Protein AF-Q4KEB0-F1 (afdb_monomer)

Organism: Pseudomonas fluorescens (strain ATCC BAA-477 / NRRL B-23932 / Pf-5) (NCBI:txid220664)

Structure (mmCIF, N/CA/C/O backbone):
data_AF-Q4KEB0-F1
#
_entry.id   AF-Q4KEB0-F1
#
loop_
_atom_site.group_PDB
_atom_site.id
_atom_site.type_symbol
_atom_site.label_atom_id
_atom_site.label_alt_id
_atom_site.label_comp_id
_atom_site.label_asym_id
_atom_site.label_entity_id
_atom_site.label_seq_id
_atom_site.pdbx_PDB_ins_code
_atom_site.Cartn_x
_atom_site.Cartn_y
_atom_site.Cartn_z
_atom_site.occupancy
_atom_site.B_iso_or_equiv
_atom_site.auth_seq_id
_atom_site.auth_comp_id
_atom_site.auth_asym_id
_atom_site.auth_atom_id
_atom_site.pdbx_PDB_model_num
ATOM 1 N N . MET A 1 1 ? -8.686 -16.820 -7.805 1.00 57.38 1 MET A N 1
ATOM 2 C CA . MET A 1 1 ? -9.029 -15.767 -8.763 1.00 57.38 1 MET A CA 1
ATOM 3 C C . MET A 1 1 ? -10.436 -16.049 -9.224 1.00 57.38 1 MET A C 1
ATOM 5 O O . MET A 1 1 ? -10.681 -17.043 -9.891 1.00 57.38 1 MET A O 1
ATOM 9 N N . SER A 1 2 ? -11.400 -15.304 -8.687 1.00 47.09 2 SER A N 1
ATOM 10 C CA . SER A 1 2 ? -12.817 -15.478 -9.034 1.00 47.09 2 SER A CA 1
ATOM 11 C C . SER A 1 2 ? -13.301 -14.279 -9.842 1.00 47.09 2 SER A C 1
ATOM 13 O O . SER A 1 2 ? -13.150 -13.142 -9.406 1.00 47.09 2 SER A O 1
ATOM 15 N N . GLY A 1 3 ? -13.836 -14.548 -11.029 1.00 54.69 3 GLY A N 1
ATOM 16 C CA . GLY A 1 3 ? -14.340 -13.563 -11.982 1.00 54.69 3 GLY A CA 1
ATOM 17 C C . GLY A 1 3 ? -14.366 -14.151 -13.393 1.00 54.69 3 GLY A C 1
ATOM 18 O O . GLY A 1 3 ? -13.689 -15.139 -13.659 1.00 54.69 3 GLY A O 1
ATOM 19 N N . ASN A 1 4 ? -15.158 -13.555 -14.287 1.00 55.41 4 ASN A N 1
ATOM 20 C CA . ASN A 1 4 ? -15.232 -13.965 -15.699 1.00 55.41 4 ASN A CA 1
ATOM 21 C C . ASN A 1 4 ? -14.157 -13.294 -16.577 1.00 55.41 4 ASN A C 1
ATOM 23 O O . ASN A 1 4 ? -14.159 -13.465 -17.794 1.00 55.41 4 ASN A O 1
ATOM 27 N N . ASP A 1 5 ? -13.272 -12.491 -15.982 1.00 65.50 5 ASP A N 1
ATOM 28 C CA . ASP A 1 5 ? -12.126 -11.914 -16.677 1.00 65.50 5 ASP A CA 1
ATOM 29 C C . ASP A 1 5 ? -11.074 -13.012 -16.897 1.00 65.50 5 ASP A C 1
ATOM 31 O O . ASP A 1 5 ? -10.700 -13.710 -15.955 1.00 65.50 5 ASP A O 1
ATOM 35 N N . GLN A 1 6 ? -10.575 -13.150 -18.127 1.00 61.81 6 GLN A N 1
ATOM 36 C CA . GLN A 1 6 ? -9.532 -14.120 -18.485 1.00 61.81 6 GLN A CA 1
ATOM 37 C C . GLN A 1 6 ? -8.278 -13.994 -17.600 1.00 61.81 6 GLN A C 1
ATOM 39 O O . GLN A 1 6 ? -7.570 -14.969 -17.358 1.00 61.81 6 GLN A O 1
ATOM 44 N N . TYR A 1 7 ? -8.013 -12.793 -17.074 1.00 67.56 7 TYR A N 1
ATOM 45 C CA . TYR A 1 7 ? -6.895 -12.530 -16.170 1.00 67.56 7 TYR A CA 1
ATOM 46 C C . TYR A 1 7 ? -7.109 -13.064 -14.748 1.00 67.56 7 TYR A C 1
ATOM 48 O O . TYR A 1 7 ? -6.167 -13.090 -13.954 1.00 67.56 7 TYR A O 1
ATOM 56 N N . LEU A 1 8 ? -8.328 -13.504 -14.435 1.00 70.12 8 LEU A N 1
ATOM 57 C CA . LEU A 1 8 ? -8.732 -14.082 -13.160 1.00 70.12 8 LEU A CA 1
ATOM 58 C C . LEU A 1 8 ? -8.971 -15.596 -13.254 1.00 70.12 8 LEU A C 1
ATOM 60 O O . LEU A 1 8 ? -9.429 -16.200 -12.287 1.00 70.12 8 LEU A O 1
ATOM 64 N N . GLU A 1 9 ? -8.664 -16.245 -14.376 1.00 63.66 9 GLU A N 1
ATOM 65 C CA . GLU A 1 9 ? -8.794 -17.698 -14.460 1.00 63.66 9 GLU A CA 1
ATOM 66 C C . GLU A 1 9 ? -7.758 -18.407 -13.570 1.00 63.66 9 GLU A C 1
ATOM 68 O O . GLU A 1 9 ? -6.560 -18.102 -13.569 1.00 63.66 9 GLU A O 1
ATOM 73 N N . HIS A 1 10 ? -8.220 -19.392 -12.794 1.00 60.81 10 HIS A N 1
ATOM 74 C CA . HIS A 1 10 ? -7.347 -20.217 -11.963 1.00 60.81 10 HIS A CA 1
ATOM 75 C C . HIS A 1 10 ? -6.384 -21.031 -12.829 1.00 60.81 10 HIS A C 1
ATOM 77 O O . HIS A 1 10 ? -6.791 -21.919 -13.579 1.00 60.81 10 HIS A O 1
ATOM 83 N N . ARG A 1 11 ? -5.082 -20.796 -12.655 1.00 65.19 11 ARG A N 1
ATOM 84 C CA . ARG A 1 11 ? -4.058 -21.638 -13.275 1.00 65.19 11 ARG A CA 1
ATOM 85 C C . ARG A 1 11 ? -3.932 -22.978 -12.566 1.00 65.19 11 ARG A C 1
ATOM 87 O O . ARG A 1 11 ? -4.063 -23.077 -11.350 1.00 65.19 11 ARG A O 1
ATOM 94 N N . SER A 1 12 ? -3.580 -24.004 -13.336 1.00 60.59 12 SER A N 1
ATOM 95 C CA . SER A 1 12 ? -3.267 -25.350 -12.836 1.00 60.59 12 SER A CA 1
ATOM 96 C C . SER A 1 12 ? -1.961 -25.423 -12.028 1.00 60.59 12 SER A C 1
ATOM 98 O O . SER A 1 12 ? -1.704 -26.422 -11.356 1.00 60.59 12 SER A O 1
ATOM 100 N N . VAL A 1 13 ? -1.134 -24.374 -12.074 1.00 67.56 13 VAL A N 1
ATOM 101 C CA . VAL A 1 13 ? 0.145 -24.277 -11.359 1.00 67.56 13 VAL A CA 1
ATOM 102 C C . VAL A 1 13 ? -0.059 -23.571 -10.020 1.00 67.56 13 VAL A C 1
ATOM 104 O O . VAL A 1 13 ? -0.728 -22.543 -9.954 1.00 67.56 13 VAL A O 1
ATOM 107 N N . LYS A 1 14 ? 0.559 -24.090 -8.951 1.00 71.00 14 LYS A N 1
ATOM 108 C CA . LYS A 1 14 ? 0.568 -23.425 -7.640 1.00 71.00 14 LYS A CA 1
ATOM 109 C C . LYS A 1 14 ? 1.287 -22.077 -7.744 1.00 71.00 14 LYS A C 1
ATOM 111 O O . LYS A 1 14 ? 2.488 -22.042 -7.997 1.00 71.00 14 LYS A O 1
ATOM 116 N N . GLN A 1 15 ? 0.551 -20.993 -7.533 1.00 84.75 15 GLN A N 1
ATOM 117 C CA . GLN A 1 15 ? 1.081 -19.633 -7.444 1.00 84.75 15 GLN A CA 1
ATOM 118 C C . GLN A 1 15 ? 1.253 -19.237 -5.972 1.00 84.75 15 GLN A C 1
ATOM 120 O O . GLN A 1 15 ? 0.531 -19.729 -5.106 1.00 84.75 15 GLN A O 1
ATOM 125 N N . LEU A 1 16 ? 2.230 -18.371 -5.690 1.00 91.12 16 LEU A N 1
ATOM 126 C CA . LEU A 1 16 ? 2.452 -17.795 -4.355 1.00 91.12 16 LEU A CA 1
ATOM 127 C C . LEU A 1 16 ? 1.699 -16.472 -4.147 1.00 91.12 16 LEU A C 1
ATOM 129 O O . LEU A 1 16 ? 1.614 -15.994 -3.020 1.00 91.12 16 LEU A O 1
ATOM 133 N N . PHE A 1 17 ? 1.117 -15.926 -5.216 1.00 93.81 17 PHE A N 1
ATOM 134 C CA . PHE A 1 17 ? 0.121 -14.863 -5.163 1.00 93.81 17 PHE A CA 1
ATOM 135 C C . PHE A 1 17 ? -1.270 -15.459 -5.394 1.00 93.81 17 PHE A C 1
ATOM 137 O O . PHE A 1 17 ? -1.416 -16.433 -6.138 1.00 93.81 17 PHE A O 1
ATOM 144 N N . TYR A 1 18 ? -2.283 -14.910 -4.732 1.00 93.94 18 TYR A N 1
ATOM 145 C CA . TYR A 1 18 ? -3.654 -15.419 -4.780 1.00 93.94 18 TYR A CA 1
ATOM 146 C C . TYR A 1 18 ? -4.629 -14.400 -4.195 1.00 93.94 18 TYR A C 1
ATOM 148 O O . TYR A 1 18 ? -4.251 -13.538 -3.412 1.00 93.94 18 TYR A O 1
ATOM 156 N N . ASP A 1 19 ? -5.905 -14.535 -4.516 1.00 94.44 19 ASP A N 1
ATOM 157 C CA . ASP A 1 19 ? -7.006 -13.799 -3.905 1.00 94.44 19 ASP A CA 1
ATOM 158 C C . ASP A 1 19 ? -7.907 -14.722 -3.088 1.00 94.44 19 ASP A C 1
ATOM 160 O O . ASP A 1 19 ? -7.998 -15.931 -3.317 1.00 94.44 19 ASP A O 1
ATOM 164 N N . PHE A 1 20 ? -8.607 -14.124 -2.136 1.00 94.38 20 PHE A N 1
ATOM 165 C CA . PHE A 1 20 ? -9.676 -14.768 -1.388 1.00 94.38 20 PHE A CA 1
ATOM 166 C C . PHE A 1 20 ? -10.675 -13.715 -0.904 1.00 94.38 20 PHE A C 1
ATOM 168 O O . PHE A 1 20 ? -10.481 -12.512 -1.071 1.00 94.38 20 PHE A O 1
ATOM 175 N N . SER A 1 21 ? -11.781 -14.156 -0.311 1.00 94.81 21 SER A N 1
ATOM 176 C CA . SER A 1 21 ? -12.713 -13.273 0.392 1.00 94.81 21 SER A CA 1
ATOM 177 C C . SER A 1 21 ? -12.857 -13.726 1.836 1.00 94.81 21 SER A C 1
ATOM 179 O O . SER A 1 21 ? -12.985 -14.920 2.100 1.00 94.81 21 SER A O 1
ATOM 181 N N . CYS A 1 22 ? -12.866 -12.774 2.763 1.00 93.88 22 CYS A N 1
ATOM 182 C CA . CYS A 1 22 ? -13.133 -13.011 4.176 1.00 93.88 22 CYS A CA 1
ATOM 183 C C . CYS A 1 22 ? -14.228 -12.047 4.627 1.00 93.88 22 CYS A C 1
ATOM 185 O O . CYS A 1 22 ? -14.090 -10.838 4.452 1.00 93.88 22 CYS A O 1
ATOM 187 N N . SER A 1 23 ? -15.337 -12.576 5.152 1.00 91.50 23 SER A N 1
ATOM 188 C CA . SER A 1 23 ? -16.497 -11.775 5.578 1.00 91.50 23 SER A CA 1
ATOM 189 C C . SER A 1 23 ? -16.950 -10.750 4.523 1.00 91.50 23 SER A C 1
ATOM 191 O O . SER A 1 23 ? -17.206 -9.596 4.842 1.00 91.50 23 SER A O 1
ATOM 193 N N . ASN A 1 24 ? -17.019 -11.177 3.255 1.00 90.50 24 ASN A N 1
ATOM 194 C CA . ASN A 1 24 ? -17.339 -10.373 2.060 1.00 90.50 24 ASN A CA 1
ATOM 195 C C . ASN A 1 24 ? -16.303 -9.321 1.626 1.00 90.50 24 ASN A C 1
ATOM 197 O O . ASN A 1 24 ? -16.455 -8.744 0.547 1.00 90.50 24 ASN A O 1
ATOM 201 N N . TYR A 1 25 ? -15.209 -9.136 2.362 1.00 97.12 25 TYR A N 1
ATOM 202 C CA . TYR A 1 25 ? -14.113 -8.269 1.936 1.00 97.12 25 TYR A CA 1
ATOM 203 C C . TYR A 1 25 ? -13.123 -9.039 1.053 1.00 97.12 25 TYR A C 1
ATOM 205 O O . TYR A 1 25 ? -12.669 -10.119 1.450 1.00 97.12 25 TYR A O 1
ATOM 213 N N . PRO A 1 26 ? -12.812 -8.541 -0.155 1.00 97.94 26 PRO A N 1
ATOM 214 C CA . PRO A 1 26 ? -11.858 -9.176 -1.050 1.00 97.94 26 PRO A CA 1
ATOM 215 C C . PRO A 1 26 ? -10.406 -8.838 -0.674 1.00 97.94 26 PRO A C 1
ATOM 217 O O . PRO A 1 26 ? -10.069 -7.692 -0.366 1.00 97.94 26 PRO A O 1
ATOM 220 N N . PHE A 1 27 ? -9.541 -9.848 -0.756 1.00 98.50 27 PHE A N 1
ATOM 221 C CA . PHE A 1 27 ? -8.102 -9.764 -0.520 1.00 98.50 27 PHE A CA 1
ATOM 222 C C . PHE A 1 27 ? -7.343 -10.243 -1.753 1.00 98.50 27 PHE A C 1
ATOM 224 O O . PHE A 1 27 ? -7.726 -11.252 -2.340 1.00 98.50 27 PHE A O 1
ATOM 231 N N . PHE A 1 28 ? -6.244 -9.572 -2.089 1.00 98.19 28 PHE A N 1
ATOM 232 C CA . PHE A 1 28 ? -5.248 -10.036 -3.050 1.00 98.19 28 PHE A CA 1
ATOM 233 C C . PHE A 1 28 ? -3.876 -10.061 -2.378 1.00 98.19 28 PHE A C 1
ATOM 235 O O . PHE A 1 28 ? -3.368 -9.031 -1.938 1.00 98.19 28 PHE A O 1
ATOM 242 N N . VAL A 1 29 ? -3.280 -11.241 -2.278 1.00 98.06 29 VAL A N 1
ATOM 243 C CA . VAL A 1 29 ? -1.972 -11.477 -1.670 1.00 98.06 29 VAL A CA 1
ATOM 244 C C . VAL A 1 29 ? -0.914 -11.506 -2.756 1.00 98.06 29 VAL A C 1
ATOM 246 O O . VAL A 1 29 ? -1.003 -12.306 -3.686 1.00 98.06 29 VAL A O 1
ATOM 249 N N . LEU A 1 30 ? 0.081 -10.633 -2.625 1.00 97.94 30 LEU A N 1
ATOM 250 C CA . LEU A 1 30 ? 1.196 -10.502 -3.551 1.00 97.94 30 LEU A CA 1
ATOM 251 C C . LEU A 1 30 ? 2.388 -11.359 -3.128 1.00 97.94 30 LEU A C 1
ATOM 253 O O . LEU A 1 30 ? 2.748 -11.433 -1.954 1.00 97.94 30 LEU A O 1
ATOM 257 N N . ASP A 1 31 ? 3.064 -11.911 -4.127 1.00 95.75 31 ASP A N 1
ATOM 258 C CA . ASP A 1 31 ? 4.422 -12.419 -4.020 1.00 95.75 31 ASP A CA 1
ATOM 259 C C . ASP A 1 31 ? 5.394 -11.377 -4.583 1.00 95.75 31 ASP A C 1
ATOM 261 O O . ASP A 1 31 ? 5.628 -11.295 -5.791 1.00 95.75 31 ASP A O 1
ATOM 265 N N . THR A 1 32 ? 5.965 -10.579 -3.680 1.00 95.31 32 THR A N 1
ATOM 266 C CA . THR A 1 32 ? 6.947 -9.527 -3.989 1.00 95.31 32 THR A CA 1
ATOM 267 C C . THR A 1 32 ? 8.397 -10.009 -3.883 1.00 95.31 32 THR A C 1
ATOM 269 O O . THR A 1 32 ? 9.318 -9.189 -3.898 1.00 95.31 32 THR A O 1
ATOM 272 N N . ARG A 1 33 ? 8.638 -11.323 -3.732 1.00 92.88 33 ARG A N 1
ATOM 273 C CA . ARG A 1 33 ? 9.986 -11.875 -3.522 1.00 92.88 33 ARG A CA 1
ATOM 274 C C . ARG A 1 33 ? 10.414 -12.820 -4.640 1.00 92.88 33 ARG A C 1
ATOM 276 O O . ARG A 1 33 ? 11.512 -12.635 -5.159 1.00 92.88 33 ARG A O 1
ATOM 283 N N . THR A 1 34 ? 9.599 -13.800 -5.039 1.00 91.88 34 THR A N 1
ATOM 284 C CA . THR A 1 34 ? 10.087 -14.865 -5.943 1.00 91.88 34 THR A CA 1
ATOM 285 C C . THR A 1 34 ? 10.088 -14.480 -7.419 1.00 91.88 34 THR A C 1
ATOM 287 O O . THR A 1 34 ? 10.928 -14.960 -8.176 1.00 91.88 34 THR A O 1
ATOM 290 N N . GLN A 1 35 ? 9.185 -13.585 -7.827 1.00 89.31 35 GLN A N 1
ATOM 291 C CA . GLN A 1 35 ? 9.081 -13.099 -9.209 1.00 89.31 35 GLN A CA 1
ATOM 292 C C . GLN A 1 35 ? 9.800 -11.764 -9.431 1.00 89.31 35 GLN A C 1
ATOM 294 O O . GLN A 1 35 ? 9.795 -11.230 -10.538 1.00 89.31 35 GLN A O 1
ATOM 299 N N . ARG A 1 36 ? 10.413 -11.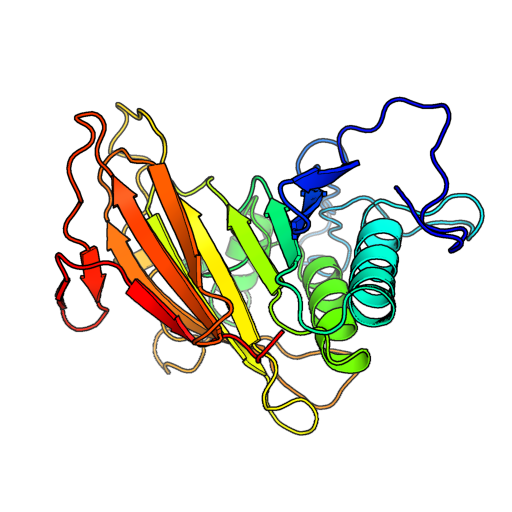215 -8.381 1.00 92.56 36 ARG A N 1
ATOM 300 C CA . ARG A 1 36 ? 11.070 -9.915 -8.419 1.00 92.56 36 ARG A CA 1
ATOM 301 C C . ARG A 1 36 ? 12.266 -9.946 -9.365 1.00 92.56 36 ARG A C 1
ATOM 303 O O . ARG A 1 36 ? 13.179 -10.750 -9.195 1.00 92.56 36 ARG A O 1
ATOM 310 N N . PHE A 1 37 ? 12.278 -9.027 -10.320 1.00 92.44 37 PHE A N 1
ATOM 311 C CA . PHE A 1 37 ? 13.381 -8.815 -11.245 1.00 92.44 37 PHE A CA 1
ATOM 312 C C . PHE A 1 37 ? 13.980 -7.424 -11.026 1.00 92.44 37 PHE A C 1
ATOM 314 O O . PHE A 1 37 ? 13.255 -6.431 -11.047 1.00 92.44 37 PHE A O 1
ATOM 321 N N . VAL A 1 38 ? 15.292 -7.368 -10.811 1.00 89.38 38 VAL A N 1
ATOM 322 C CA . VAL A 1 38 ? 16.070 -6.128 -10.720 1.00 89.38 38 VAL A CA 1
ATOM 323 C C . VAL A 1 38 ? 17.096 -6.169 -11.842 1.00 89.38 38 VAL A C 1
ATOM 325 O O . VAL A 1 38 ? 17.825 -7.156 -11.957 1.00 89.38 38 VAL A O 1
ATOM 328 N N . ASP A 1 39 ? 17.109 -5.133 -12.670 1.00 83.00 39 ASP A N 1
ATOM 329 C CA . ASP A 1 39 ? 18.086 -4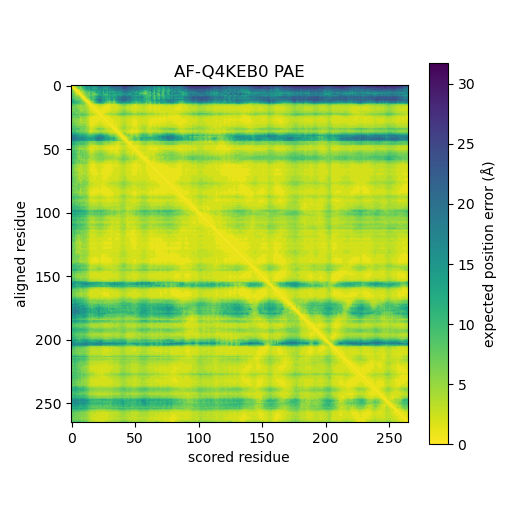.970 -13.739 1.00 83.00 39 ASP A CA 1
ATOM 330 C C . ASP A 1 39 ? 19.482 -4.738 -13.131 1.00 83.00 39 ASP A C 1
ATOM 332 O O . ASP A 1 39 ? 19.642 -4.047 -12.120 1.00 83.00 39 ASP A O 1
ATOM 336 N N . ASP A 1 40 ? 20.500 -5.361 -13.719 1.00 76.25 40 ASP A N 1
ATOM 337 C CA . ASP A 1 40 ? 21.894 -5.219 -13.308 1.00 76.25 40 ASP A CA 1
ATOM 338 C C . ASP A 1 40 ? 22.558 -3.970 -13.914 1.00 76.25 40 ASP A C 1
ATOM 340 O O . ASP A 1 40 ? 23.635 -3.559 -13.463 1.00 76.25 40 ASP A O 1
ATOM 344 N N . ALA A 1 41 ? 21.901 -3.315 -14.877 1.00 78.38 41 ALA A N 1
ATOM 345 C CA . ALA A 1 41 ? 22.331 -2.049 -15.445 1.00 78.38 41 ALA A CA 1
ATOM 346 C C . ALA A 1 41 ? 22.162 -0.879 -14.444 1.00 78.38 41 ALA A C 1
ATOM 348 O O . ALA A 1 41 ? 21.048 -0.561 -14.009 1.00 78.38 41 ALA A O 1
ATOM 349 N N . PRO A 1 42 ? 23.245 -0.151 -14.096 1.00 68.12 42 PRO A N 1
ATOM 350 C CA . PRO A 1 42 ? 23.153 1.005 -13.209 1.00 68.12 42 PRO A CA 1
ATOM 351 C C . PRO A 1 42 ? 22.188 2.070 -13.747 1.00 68.12 42 PRO A C 1
ATOM 353 O O . PRO A 1 42 ? 22.341 2.550 -14.867 1.00 68.12 42 PRO A O 1
ATOM 356 N N . GLY A 1 43 ? 21.219 2.477 -12.923 1.00 69.69 43 GLY A N 1
ATOM 357 C CA . GLY A 1 43 ? 20.238 3.505 -13.288 1.00 69.69 43 GLY A CA 1
ATOM 358 C C . GLY A 1 43 ? 19.007 2.986 -14.042 1.00 69.69 43 GLY A C 1
ATOM 359 O O . GLY A 1 43 ? 18.100 3.770 -14.310 1.00 69.69 43 GLY A O 1
ATOM 360 N N . ALA A 1 44 ? 18.906 1.682 -14.317 1.00 81.50 44 ALA A N 1
ATOM 361 C CA . ALA A 1 44 ? 17.775 1.077 -15.023 1.00 81.50 44 ALA A CA 1
ATOM 362 C C . ALA A 1 44 ? 16.553 0.782 -14.123 1.00 81.50 44 ALA A C 1
ATOM 364 O O . ALA A 1 44 ? 15.854 -0.209 -14.307 1.00 81.50 44 ALA A O 1
ATOM 365 N N . LEU A 1 45 ? 16.220 1.685 -13.187 1.00 86.44 45 LEU A N 1
ATOM 366 C CA . LEU A 1 45 ? 15.070 1.534 -12.273 1.00 86.44 45 LEU A CA 1
ATOM 367 C C . LEU A 1 45 ? 13.746 1.247 -12.999 1.00 86.44 45 LEU A C 1
ATOM 369 O O . LEU A 1 45 ? 12.838 0.643 -12.436 1.00 86.44 45 LEU A O 1
ATOM 373 N N . GLN A 1 46 ? 13.608 1.717 -14.239 1.00 87.12 46 GLN A N 1
ATOM 374 C CA . GLN A 1 46 ? 12.384 1.554 -15.020 1.00 87.12 46 GLN A CA 1
ATOM 375 C C . GLN A 1 46 ? 12.171 0.122 -15.534 1.00 87.12 46 GLN A C 1
ATOM 377 O O . GLN A 1 46 ? 11.016 -0.209 -15.811 1.00 87.12 46 GLN A O 1
ATOM 382 N N . ASP A 1 47 ? 13.223 -0.705 -15.628 1.00 88.88 47 ASP A N 1
ATOM 383 C CA . ASP A 1 47 ? 13.131 -2.129 -16.006 1.00 88.88 47 ASP A CA 1
ATOM 384 C C . ASP A 1 47 ? 13.141 -3.074 -14.791 1.00 88.88 47 ASP A C 1
ATOM 386 O O . ASP A 1 47 ? 13.184 -4.296 -14.923 1.00 88.88 47 ASP A O 1
ATOM 390 N N . ASN A 1 48 ? 13.046 -2.522 -13.580 1.00 93.31 48 ASN A N 1
ATOM 391 C CA . ASN A 1 48 ? 12.793 -3.317 -12.389 1.00 93.31 48 ASN A CA 1
ATOM 392 C C . ASN A 1 48 ? 11.310 -3.703 -12.325 1.00 93.31 48 ASN A C 1
ATOM 394 O O . ASN A 1 48 ? 10.422 -2.848 -12.418 1.00 93.31 48 ASN A O 1
ATOM 398 N N . HIS A 1 49 ? 11.037 -4.985 -12.072 1.00 94.50 49 HIS A N 1
ATOM 399 C CA . HIS A 1 49 ? 9.683 -5.537 -12.010 1.00 94.50 49 HIS A CA 1
ATOM 400 C C . HIS A 1 49 ? 9.448 -6.286 -10.696 1.00 94.50 49 HIS A C 1
ATOM 402 O O . HIS A 1 49 ? 9.953 -7.392 -10.505 1.00 94.50 49 HIS A O 1
ATOM 408 N N . LEU A 1 50 ? 8.667 -5.705 -9.777 1.00 96.06 50 LEU A N 1
ATOM 409 C CA . LEU A 1 50 ? 8.440 -6.306 -8.451 1.00 96.06 50 LEU A CA 1
ATOM 410 C C . LEU A 1 50 ? 7.564 -7.560 -8.521 1.00 96.06 50 LEU A C 1
ATOM 412 O O . LEU A 1 50 ? 7.801 -8.523 -7.798 1.00 96.06 50 LEU A O 1
ATOM 416 N N . LEU A 1 51 ? 6.557 -7.533 -9.395 1.00 96.25 51 LEU A N 1
ATOM 417 C CA . LEU A 1 51 ? 5.516 -8.557 -9.527 1.00 96.25 51 LEU A CA 1
ATOM 418 C C . LEU A 1 51 ? 5.711 -9.408 -10.795 1.00 96.25 51 LEU A C 1
ATOM 420 O O . LEU A 1 51 ? 4.740 -9.797 -11.443 1.00 96.25 51 LEU A O 1
ATOM 424 N N . GLY A 1 52 ? 6.965 -9.669 -11.171 1.00 93.31 52 GLY A N 1
ATOM 425 C CA . GLY A 1 52 ? 7.301 -10.381 -12.403 1.00 93.31 52 GLY A CA 1
ATOM 426 C C . GLY A 1 52 ? 7.419 -9.474 -13.623 1.00 93.31 52 GLY A C 1
ATOM 427 O O . GLY A 1 52 ? 6.807 -8.411 -13.696 1.00 93.31 52 GLY A O 1
ATOM 428 N N . ARG A 1 53 ? 8.235 -9.914 -14.590 1.00 92.31 53 ARG A N 1
ATOM 429 C CA . ARG A 1 53 ? 8.401 -9.244 -15.887 1.00 92.31 53 ARG A CA 1
ATOM 430 C C . ARG A 1 53 ? 7.058 -9.129 -16.632 1.00 92.31 53 ARG A C 1
ATOM 432 O O . ARG A 1 53 ? 6.175 -9.958 -16.399 1.00 92.31 53 ARG A O 1
ATOM 439 N N . PRO A 1 54 ? 6.921 -8.163 -17.560 1.00 90.38 54 PRO A N 1
ATOM 440 C CA . PRO A 1 54 ? 5.720 -8.016 -18.371 1.00 90.38 54 PRO A CA 1
ATOM 441 C C . PRO A 1 54 ? 5.369 -9.306 -19.110 1.00 90.38 54 PRO A C 1
ATOM 443 O O . PRO A 1 54 ? 6.249 -10.003 -19.624 1.00 90.38 54 PRO A O 1
ATOM 446 N N . SER A 1 55 ? 4.076 -9.602 -19.189 1.00 89.75 55 SER A N 1
ATOM 447 C CA . SER A 1 55 ? 3.576 -10.758 -19.927 1.00 89.75 55 SER A CA 1
ATOM 448 C C . SER A 1 55 ? 3.914 -10.661 -21.402 1.00 89.75 55 SER A C 1
ATOM 450 O O . SER A 1 55 ? 3.700 -9.631 -22.039 1.00 89.75 55 SER A O 1
ATOM 452 N N . LEU A 1 56 ? 4.384 -11.770 -21.968 1.00 88.44 56 LEU A N 1
ATOM 453 C CA . LEU A 1 56 ? 4.641 -11.866 -23.405 1.00 88.44 56 LEU A CA 1
ATOM 454 C C . LEU A 1 56 ? 3.363 -12.141 -24.206 1.00 88.44 56 LEU A C 1
ATOM 456 O O . LEU A 1 56 ? 3.326 -11.884 -25.407 1.00 88.44 56 LEU A O 1
ATOM 460 N N . HIS A 1 57 ? 2.322 -12.674 -23.559 1.00 85.38 57 HIS A N 1
ATOM 461 C CA . HIS A 1 57 ? 1.070 -13.025 -24.215 1.00 85.38 57 HIS A CA 1
ATOM 462 C C . HIS A 1 57 ? -0.134 -12.883 -23.261 1.00 85.38 57 HIS A C 1
ATOM 464 O O . HIS A 1 57 ? -0.045 -13.335 -22.121 1.00 85.38 57 HIS A O 1
ATOM 470 N N . PRO A 1 58 ? -1.289 -12.342 -23.706 1.00 82.50 58 PRO A N 1
ATOM 471 C CA . PRO A 1 58 ? -2.483 -12.181 -22.864 1.00 82.50 58 PRO A CA 1
ATOM 472 C C . PRO A 1 58 ? -3.069 -13.476 -22.292 1.00 82.50 58 PRO A C 1
ATOM 474 O O . PRO A 1 58 ? -3.768 -13.424 -21.292 1.00 82.50 58 PRO A O 1
ATOM 477 N N . ALA A 1 59 ? -2.795 -14.626 -22.915 1.00 82.62 59 ALA A N 1
ATOM 478 C CA . ALA A 1 59 ? -3.192 -15.940 -22.389 1.00 82.62 59 ALA A CA 1
ATOM 479 C C . ALA A 1 59 ? -2.334 -16.394 -21.191 1.00 82.62 59 ALA A C 1
ATOM 481 O O . ALA A 1 59 ? -2.677 -17.352 -20.505 1.00 82.62 59 ALA A O 1
ATOM 482 N N . GLU A 1 60 ? -1.220 -15.707 -20.932 1.00 84.00 60 GLU A N 1
ATOM 483 C CA . GLU A 1 60 ? -0.308 -15.985 -19.828 1.00 84.00 60 GLU A CA 1
ATOM 484 C C . GLU A 1 60 ? -0.038 -14.710 -19.002 1.00 84.00 60 GLU A C 1
ATOM 486 O O . GLU A 1 60 ? 1.115 -14.310 -18.859 1.00 84.00 60 GLU A O 1
ATOM 491 N N . PRO A 1 61 ? -1.067 -14.072 -18.401 1.00 90.00 61 PRO A N 1
ATOM 492 C CA . PRO A 1 61 ? -0.873 -12.905 -17.538 1.00 90.00 61 PRO A CA 1
ATOM 493 C C . PRO A 1 61 ? 0.124 -13.098 -16.387 1.00 90.00 61 PRO A C 1
ATOM 495 O O . PRO A 1 61 ? 0.171 -14.134 -15.720 1.00 90.00 61 PRO A O 1
ATOM 498 N N . GLY A 1 62 ? 0.899 -12.065 -16.112 1.00 92.31 62 GLY A N 1
ATOM 499 C CA . GLY A 1 62 ? 1.762 -11.966 -14.953 1.00 92.31 62 GLY A CA 1
ATOM 500 C C . GLY A 1 62 ? 0.951 -11.573 -13.726 1.00 92.31 62 GLY A C 1
ATOM 501 O O . GLY A 1 62 ? -0.220 -11.203 -13.808 1.00 92.31 62 GLY A O 1
ATOM 502 N N . GLN A 1 63 ? 1.594 -11.606 -12.564 1.00 94.69 63 GLN A N 1
ATOM 503 C CA . GLN A 1 63 ? 0.958 -11.203 -11.313 1.00 94.69 63 GLN A CA 1
ATOM 504 C C . GLN A 1 63 ? 0.482 -9.741 -11.349 1.00 94.69 63 GLN A C 1
ATOM 506 O O . GLN A 1 63 ? -0.591 -9.446 -10.825 1.00 94.69 63 GLN A O 1
ATOM 511 N N . LEU A 1 64 ? 1.240 -8.837 -11.986 1.00 96.38 64 LEU A N 1
ATOM 512 C CA . LEU A 1 64 ? 0.825 -7.442 -12.160 1.00 96.38 64 LEU A CA 1
ATOM 513 C C . LEU A 1 64 ? -0.481 -7.325 -12.961 1.00 96.38 64 LEU A C 1
ATOM 515 O O . LEU A 1 64 ? -1.369 -6.579 -12.553 1.00 96.38 64 LEU A O 1
ATOM 519 N N . ASP A 1 65 ? -0.624 -8.087 -14.049 1.00 94.94 65 ASP A N 1
ATOM 520 C CA . ASP A 1 65 ? -1.845 -8.088 -14.864 1.00 94.94 65 ASP A CA 1
ATOM 521 C C . ASP A 1 65 ? -3.037 -8.617 -14.061 1.00 94.94 65 ASP A C 1
ATOM 523 O O . ASP A 1 65 ? -4.100 -7.996 -14.046 1.00 94.94 65 ASP A O 1
ATOM 527 N N . CYS A 1 66 ? -2.840 -9.719 -13.327 1.00 95.31 66 CYS A N 1
ATOM 528 C CA . CYS A 1 66 ? -3.853 -10.289 -12.440 1.00 95.31 66 CYS A CA 1
ATOM 529 C C . CYS A 1 66 ? -4.296 -9.296 -11.355 1.00 95.31 66 CYS A C 1
ATOM 531 O O . CYS A 1 66 ? -5.494 -9.150 -11.124 1.00 95.31 66 CYS A O 1
ATOM 533 N N . LEU A 1 67 ? -3.360 -8.584 -10.712 1.00 97.69 67 LEU A N 1
ATOM 534 C CA . LEU A 1 67 ? -3.683 -7.564 -9.709 1.00 97.69 67 LEU A CA 1
ATOM 535 C C . LEU A 1 67 ? -4.489 -6.412 -10.323 1.00 97.69 67 LEU A C 1
ATOM 537 O O . LEU A 1 67 ? -5.480 -5.976 -9.738 1.00 97.69 67 LEU A O 1
ATOM 541 N N . CYS A 1 68 ? -4.086 -5.918 -11.496 1.00 97.44 68 CYS A N 1
ATOM 542 C CA . CYS A 1 68 ? -4.773 -4.799 -12.139 1.00 97.44 68 CYS A CA 1
ATOM 543 C C . CYS A 1 68 ? -6.186 -5.190 -12.594 1.00 97.44 68 CYS A C 1
ATOM 545 O O . CYS A 1 68 ? -7.142 -4.447 -12.359 1.00 97.44 68 CYS A O 1
ATOM 547 N N . ALA A 1 69 ? -6.340 -6.385 -13.171 1.00 96.50 69 ALA A N 1
ATOM 548 C CA . ALA A 1 69 ? -7.645 -6.938 -13.515 1.00 96.50 69 ALA A CA 1
ATOM 549 C C . ALA A 1 69 ? -8.518 -7.144 -12.270 1.00 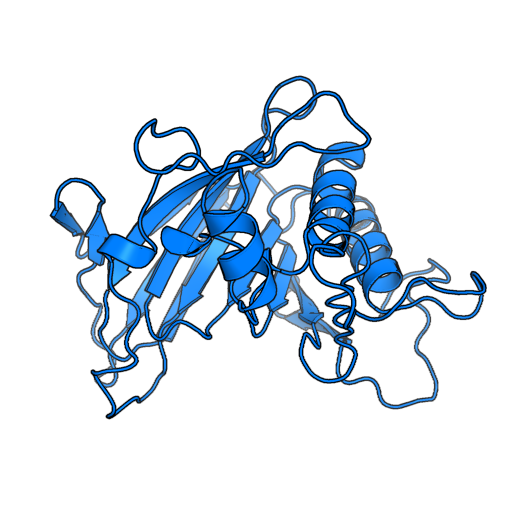96.50 69 ALA A C 1
ATOM 551 O O . ALA A 1 69 ? -9.692 -6.780 -12.281 1.00 96.50 69 ALA A O 1
ATOM 552 N N . TRP A 1 70 ? -7.944 -7.652 -11.175 1.00 97.81 70 TRP A N 1
ATOM 553 C CA . TRP A 1 70 ? -8.652 -7.838 -9.910 1.00 97.81 70 TRP A CA 1
ATOM 554 C C . TRP A 1 70 ? -9.133 -6.514 -9.311 1.00 97.81 70 TRP A C 1
ATOM 556 O O . TRP A 1 70 ? -10.285 -6.430 -8.895 1.00 97.81 70 TRP A O 1
ATOM 566 N N . LEU A 1 71 ? -8.304 -5.463 -9.305 1.00 98.38 71 LEU A N 1
ATOM 567 C CA . LEU A 1 71 ? -8.692 -4.140 -8.799 1.00 98.38 71 LEU A CA 1
ATOM 568 C C . LEU A 1 71 ? -9.891 -3.571 -9.566 1.00 98.38 71 LEU A C 1
ATOM 570 O O . LEU A 1 71 ? -10.861 -3.128 -8.946 1.00 98.38 71 LEU A O 1
ATOM 574 N N . ARG A 1 72 ? -9.839 -3.627 -10.903 1.00 97.50 72 ARG A N 1
ATOM 575 C CA . ARG A 1 72 ? -10.944 -3.212 -11.776 1.00 97.50 72 ARG A CA 1
ATOM 576 C C . ARG A 1 72 ? -12.195 -4.046 -11.512 1.00 97.50 72 ARG A C 1
ATOM 578 O O . ARG A 1 72 ? -13.247 -3.494 -11.210 1.00 97.50 72 ARG A O 1
ATOM 585 N N . TYR A 1 73 ? -12.067 -5.368 -11.573 1.00 96.44 73 TYR A N 1
ATOM 586 C CA . TYR A 1 73 ? -13.195 -6.282 -11.429 1.00 96.44 73 TYR A CA 1
ATOM 587 C C . TYR A 1 73 ? -13.858 -6.161 -10.050 1.00 96.44 73 TYR A C 1
ATOM 589 O O . TYR A 1 73 ? -15.077 -6.089 -9.962 1.00 96.44 73 TYR A O 1
ATOM 597 N N . MET A 1 74 ? -13.087 -6.048 -8.963 1.00 96.50 74 MET A N 1
ATOM 598 C CA . MET A 1 74 ? -13.644 -5.838 -7.621 1.00 96.50 74 MET A CA 1
ATOM 599 C C . MET A 1 74 ? -14.357 -4.490 -7.485 1.00 96.50 74 MET A C 1
ATOM 601 O O . MET A 1 74 ? -15.296 -4.385 -6.699 1.00 96.50 74 MET A O 1
ATOM 605 N N . GLN A 1 75 ? -13.921 -3.451 -8.203 1.00 97.25 75 GLN A N 1
ATOM 606 C CA . GLN A 1 75 ? -14.639 -2.176 -8.233 1.00 97.25 75 GLN A CA 1
ATOM 607 C C . GLN A 1 75 ? -15.966 -2.296 -8.988 1.00 97.25 75 GLN A C 1
ATOM 609 O O . GLN A 1 75 ? -16.970 -1.757 -8.531 1.00 97.25 75 GLN A O 1
ATOM 614 N N . GLU A 1 76 ? -15.980 -3.005 -10.116 1.00 96.88 76 GLU A N 1
ATOM 615 C CA . GLU A 1 76 ? -17.183 -3.239 -10.923 1.00 96.88 76 GLU A CA 1
ATOM 616 C C . GLU A 1 76 ? -18.204 -4.131 -10.195 1.00 96.88 76 GLU A C 1
ATOM 618 O O . GLU A 1 76 ? -19.392 -3.817 -10.174 1.00 96.88 76 GLU A O 1
ATOM 623 N N . ASP A 1 77 ? -17.742 -5.211 -9.563 1.00 95.31 77 ASP A N 1
ATOM 624 C CA . ASP A 1 77 ? -18.576 -6.227 -8.907 1.00 95.31 77 ASP A CA 1
ATOM 625 C C . ASP A 1 77 ? -19.040 -5.803 -7.504 1.00 95.31 77 ASP A C 1
ATOM 627 O O . ASP A 1 77 ? -20.198 -5.996 -7.135 1.00 95.31 77 ASP A O 1
ATOM 631 N N . ARG A 1 78 ? -18.145 -5.202 -6.705 1.00 95.25 78 ARG A N 1
ATOM 632 C CA . ARG A 1 78 ? -18.385 -4.918 -5.274 1.00 95.25 78 ARG A CA 1
ATOM 633 C C . ARG A 1 78 ? -18.452 -3.434 -4.933 1.00 95.25 78 ARG A C 1
ATOM 635 O O . ARG A 1 78 ? -18.508 -3.079 -3.750 1.00 95.25 78 ARG A O 1
ATOM 642 N N . GLY A 1 79 ? -18.420 -2.562 -5.939 1.00 97.00 79 GLY A N 1
ATOM 643 C CA . GLY A 1 79 ? -18.464 -1.117 -5.757 1.00 97.00 79 GLY A CA 1
ATOM 644 C C . GLY A 1 79 ? -17.363 -0.635 -4.816 1.00 97.00 79 GLY A C 1
ATOM 645 O O . GLY A 1 79 ? -16.196 -1.013 -4.929 1.00 97.00 79 GLY A O 1
ATOM 646 N N . ASN A 1 80 ? -17.740 0.178 -3.834 1.00 98.25 80 ASN A N 1
ATOM 647 C CA . ASN A 1 80 ? -16.798 0.770 -2.889 1.00 98.25 80 ASN A CA 1
ATOM 648 C C . ASN A 1 80 ? -16.409 -0.163 -1.738 1.00 98.25 80 ASN A C 1
ATOM 650 O O . ASN A 1 80 ? -15.701 0.277 -0.841 1.00 98.25 80 ASN A O 1
ATOM 654 N N . THR A 1 81 ? -16.820 -1.434 -1.734 1.00 98.25 81 THR A N 1
ATOM 655 C CA . THR A 1 81 ? -16.395 -2.371 -0.681 1.00 98.25 81 THR A CA 1
ATOM 656 C C . THR A 1 81 ? -14.864 -2.328 -0.535 1.00 98.25 81 THR A C 1
ATOM 658 O O . THR A 1 81 ? -14.180 -2.394 -1.564 1.00 98.25 81 THR A O 1
ATOM 661 N N . PRO A 1 82 ? -14.313 -2.183 0.688 1.00 98.56 82 PRO A N 1
ATOM 662 C CA . PRO A 1 82 ? -12.876 -2.175 0.944 1.00 98.56 82 PRO A CA 1
ATOM 663 C C . PRO A 1 82 ? -12.146 -3.349 0.297 1.00 98.56 82 PRO A C 1
ATOM 665 O O . PRO A 1 82 ? -12.558 -4.496 0.455 1.00 98.56 82 PRO A O 1
ATOM 668 N N . LYS A 1 83 ? -11.063 -3.051 -0.428 1.00 98.62 83 LYS A N 1
ATOM 669 C CA . LYS A 1 83 ? -10.241 -4.017 -1.172 1.00 98.62 83 LYS A CA 1
ATOM 670 C C . LYS A 1 83 ? -8.858 -4.062 -0.548 1.00 98.62 83 LYS A C 1
ATOM 672 O O . LYS A 1 83 ? -8.163 -3.047 -0.523 1.00 98.62 83 LYS A O 1
ATOM 677 N N . PHE A 1 84 ? -8.446 -5.229 -0.072 1.00 98.81 84 PHE A N 1
ATOM 678 C CA . PHE A 1 84 ? -7.181 -5.382 0.637 1.00 98.81 84 PHE A CA 1
ATOM 679 C C . PHE A 1 84 ? -6.103 -5.962 -0.274 1.00 98.81 84 PHE A C 1
ATOM 681 O O . PHE A 1 84 ? -6.280 -7.036 -0.842 1.00 98.81 84 PHE A O 1
ATOM 688 N N . VAL A 1 85 ? -4.970 -5.272 -0.388 1.00 98.81 85 VAL A N 1
ATOM 689 C CA . VAL A 1 85 ? -3.789 -5.760 -1.111 1.00 98.81 85 VAL A CA 1
ATOM 690 C C . VAL A 1 85 ? -2.700 -6.068 -0.092 1.00 98.81 85 VAL A C 1
ATOM 692 O O . VAL A 1 85 ? -2.154 -5.164 0.535 1.00 98.81 85 VAL A O 1
ATOM 695 N N . VAL A 1 86 ? -2.386 -7.346 0.093 1.00 98.50 86 VAL A N 1
ATOM 696 C CA . VAL A 1 86 ? -1.362 -7.799 1.040 1.00 98.50 86 VAL A CA 1
ATOM 697 C C . VAL A 1 86 ? -0.023 -7.867 0.317 1.00 98.50 86 VAL A C 1
ATOM 699 O O . VAL A 1 86 ? 0.106 -8.560 -0.688 1.00 98.50 86 VAL A O 1
ATOM 702 N N . THR A 1 87 ? 0.981 -7.158 0.824 1.00 97.69 87 THR A N 1
ATOM 703 C CA . THR A 1 87 ? 2.323 -7.069 0.233 1.00 97.69 87 THR A CA 1
ATOM 704 C C . THR A 1 87 ? 3.385 -7.265 1.306 1.00 97.69 87 THR A C 1
ATOM 706 O O . THR A 1 87 ? 3.303 -6.673 2.377 1.00 97.69 87 THR A O 1
ATOM 709 N N . SER A 1 88 ? 4.412 -8.076 1.032 1.00 94.19 88 SER A N 1
ATOM 710 C CA . SER A 1 88 ? 5.478 -8.297 2.023 1.00 94.19 88 SER A CA 1
ATOM 711 C C . SER A 1 88 ? 6.456 -7.130 2.153 1.00 94.19 88 SER A C 1
ATOM 713 O O . SER A 1 88 ? 7.133 -7.053 3.167 1.00 94.19 88 SER A O 1
ATOM 715 N N . SER A 1 89 ? 6.485 -6.211 1.181 1.00 93.19 89 SER A N 1
ATOM 716 C CA . SER A 1 89 ? 7.260 -4.964 1.245 1.00 93.19 89 SER A CA 1
ATOM 717 C C . SER A 1 89 ? 6.349 -3.743 1.287 1.00 93.19 89 SER A C 1
ATOM 719 O O . SER A 1 89 ? 5.267 -3.753 0.689 1.00 93.19 89 SER A O 1
ATOM 721 N N . VAL A 1 90 ? 6.798 -2.688 1.966 1.00 93.88 90 VAL A N 1
ATOM 722 C CA . VAL A 1 90 ? 6.028 -1.454 2.184 1.00 93.88 90 VAL A CA 1
ATOM 723 C C . VAL A 1 90 ? 5.695 -0.762 0.867 1.00 93.88 90 VAL A C 1
ATOM 725 O O . VAL A 1 90 ? 6.584 -0.449 0.071 1.00 93.88 90 VAL A O 1
ATOM 728 N N . PHE A 1 91 ? 4.401 -0.508 0.645 1.00 96.19 91 PHE A N 1
ATOM 729 C CA . PHE A 1 91 ? 3.927 0.210 -0.539 1.00 96.19 91 PHE A CA 1
ATOM 730 C C . PHE A 1 91 ? 4.285 1.701 -0.463 1.00 96.19 91 PHE A C 1
ATOM 732 O O . PHE A 1 91 ? 4.928 2.226 -1.374 1.00 96.19 91 PHE A O 1
ATOM 739 N N . VAL A 1 92 ? 3.898 2.344 0.644 1.00 95.25 92 VAL A N 1
ATOM 740 C CA . VAL A 1 92 ? 4.299 3.678 1.122 1.00 95.25 92 VAL A CA 1
ATOM 741 C C . VAL A 1 92 ? 4.303 3.644 2.663 1.00 95.25 92 VAL A C 1
ATOM 743 O O . VAL A 1 92 ? 3.561 2.834 3.226 1.00 95.25 92 VAL A O 1
ATOM 746 N N . PRO A 1 93 ? 5.094 4.483 3.353 1.00 94.12 93 PRO A N 1
ATOM 747 C CA . PRO A 1 93 ? 6.025 5.478 2.813 1.00 94.12 93 PRO A CA 1
ATOM 748 C C . PRO A 1 93 ? 7.274 4.856 2.178 1.00 94.12 93 PRO A C 1
ATOM 750 O O . PRO A 1 93 ? 7.695 3.761 2.540 1.00 94.12 93 PRO A O 1
ATOM 753 N N . ASN A 1 94 ? 7.912 5.587 1.265 1.00 94.25 94 ASN A N 1
ATOM 754 C CA . ASN A 1 94 ? 9.304 5.316 0.915 1.00 94.25 94 ASN A CA 1
ATOM 755 C C . ASN A 1 94 ? 10.224 5.744 2.061 1.00 94.25 94 ASN A C 1
ATOM 757 O O . ASN A 1 94 ? 9.957 6.745 2.734 1.00 94.25 94 ASN A O 1
ATOM 761 N N . GLY A 1 95 ? 11.351 5.046 2.218 1.00 92.81 95 GLY A N 1
ATOM 762 C CA . GLY A 1 95 ? 12.443 5.534 3.056 1.00 92.81 95 GLY A CA 1
ATOM 763 C C . GLY A 1 95 ? 12.907 6.910 2.573 1.00 92.81 95 GLY A C 1
ATOM 764 O O . GLY A 1 95 ? 13.031 7.133 1.367 1.00 92.81 95 GLY A O 1
ATOM 765 N N . VAL A 1 96 ? 13.161 7.841 3.489 1.00 91.81 96 VAL A N 1
ATOM 766 C CA . VAL A 1 96 ? 13.554 9.229 3.195 1.00 91.81 96 VAL A CA 1
ATOM 767 C C . VAL A 1 96 ? 14.834 9.293 2.355 1.00 91.81 96 VAL A C 1
ATOM 769 O O . VAL A 1 96 ? 15.006 10.177 1.521 1.00 91.81 96 VAL A O 1
ATOM 772 N N . ASP A 1 97 ? 15.732 8.323 2.502 1.00 91.44 97 ASP A N 1
ATOM 773 C CA . ASP A 1 97 ? 16.937 8.209 1.681 1.00 91.44 97 ASP A CA 1
ATOM 774 C C . ASP A 1 97 ? 16.657 7.793 0.224 1.00 91.44 97 ASP A C 1
ATOM 776 O O . ASP A 1 97 ? 17.512 7.991 -0.643 1.00 91.44 97 ASP A O 1
ATOM 780 N N . THR A 1 98 ? 15.457 7.276 -0.050 1.00 91.75 98 THR A N 1
ATOM 781 C CA . THR A 1 98 ? 14.905 7.007 -1.386 1.00 91.75 98 THR A CA 1
ATOM 782 C C . THR A 1 98 ? 13.895 8.069 -1.848 1.00 91.75 98 THR A C 1
ATOM 784 O O . THR A 1 98 ? 13.518 8.060 -3.017 1.00 91.75 98 THR A O 1
ATOM 787 N N . ALA A 1 99 ? 13.497 9.004 -0.979 1.00 88.44 99 ALA A N 1
ATOM 788 C CA . ALA A 1 99 ? 12.550 10.088 -1.253 1.00 88.44 99 ALA A CA 1
ATOM 789 C C . ALA A 1 99 ? 13.259 11.304 -1.876 1.00 88.44 99 ALA A C 1
ATOM 791 O O . ALA A 1 99 ? 13.750 12.191 -1.175 1.00 88.44 99 ALA A O 1
ATOM 792 N N . GLY A 1 100 ? 13.376 11.308 -3.206 1.00 85.31 100 GLY A N 1
ATOM 793 C CA . GLY A 1 100 ? 13.937 12.434 -3.952 1.00 85.31 100 GLY A CA 1
ATOM 794 C C . GLY A 1 100 ? 14.395 12.097 -5.370 1.00 85.31 100 GLY A C 1
ATOM 795 O O . GLY A 1 100 ? 14.230 10.974 -5.869 1.00 85.31 100 GLY A O 1
ATOM 796 N N . GLU A 1 101 ? 15.005 13.093 -6.012 1.00 85.25 101 GLU A N 1
ATOM 797 C CA . GLU A 1 101 ? 15.510 13.036 -7.386 1.00 85.25 101 GLU A CA 1
ATOM 798 C C . GLU A 1 101 ? 17.025 13.259 -7.461 1.00 85.25 101 GLU A C 1
ATOM 800 O O . GLU A 1 101 ? 17.627 13.963 -6.646 1.00 85.25 101 GLU A O 1
ATOM 805 N N . GLY A 1 102 ? 17.648 12.664 -8.476 1.00 87.50 102 GLY A N 1
ATOM 806 C CA . GLY A 1 102 ? 19.074 12.779 -8.754 1.00 87.50 102 GLY A CA 1
ATOM 807 C C . GLY A 1 102 ? 19.907 11.577 -8.289 1.00 87.50 102 GLY A C 1
ATOM 808 O O . GLY A 1 102 ? 19.407 10.675 -7.605 1.00 87.50 102 GLY A O 1
ATOM 809 N N . PRO A 1 103 ? 21.215 11.564 -8.615 1.00 87.94 103 PRO A N 1
ATOM 810 C CA . PRO A 1 103 ? 22.032 10.345 -8.592 1.00 87.94 103 PRO A CA 1
ATOM 811 C C . PRO A 1 103 ? 22.121 9.658 -7.224 1.00 87.94 103 PRO A C 1
ATOM 813 O O . PRO A 1 103 ? 22.204 8.433 -7.128 1.00 87.94 103 PRO A O 1
ATOM 816 N N . ARG A 1 104 ? 22.091 10.441 -6.135 1.00 89.62 104 ARG A N 1
ATOM 817 C CA . ARG A 1 104 ? 22.098 9.909 -4.765 1.00 89.62 104 ARG A CA 1
ATOM 818 C C . ARG A 1 104 ? 20.851 9.067 -4.491 1.00 89.62 104 ARG A C 1
ATOM 820 O O . ARG A 1 104 ? 20.989 7.954 -3.988 1.00 89.62 104 ARG A O 1
ATOM 827 N N . TYR A 1 105 ? 19.669 9.603 -4.784 1.00 89.56 105 TYR A N 1
ATOM 828 C CA . TYR A 1 105 ? 18.394 8.942 -4.504 1.00 89.56 105 TYR A CA 1
ATOM 829 C C . TYR A 1 105 ? 18.165 7.772 -5.454 1.00 89.56 105 TYR A C 1
ATOM 831 O O . TYR A 1 105 ? 17.724 6.719 -5.016 1.00 89.56 105 TYR A O 1
ATOM 839 N N . GLU A 1 106 ? 18.555 7.894 -6.725 1.00 88.56 106 GLU A N 1
ATOM 840 C CA . GLU A 1 106 ? 18.510 6.780 -7.680 1.00 88.56 106 GLU A CA 1
ATOM 841 C C . GLU A 1 106 ? 19.367 5.597 -7.228 1.00 88.56 106 GLU A C 1
ATOM 843 O O . GLU A 1 106 ? 18.931 4.447 -7.288 1.00 88.56 106 GLU A O 1
ATOM 848 N N . ARG A 1 107 ? 20.572 5.858 -6.708 1.00 88.75 107 ARG A N 1
ATOM 849 C CA . ARG A 1 107 ? 21.411 4.806 -6.124 1.00 88.75 107 ARG A CA 1
ATOM 850 C C . ARG A 1 107 ? 20.736 4.146 -4.921 1.00 88.75 107 ARG A C 1
ATOM 852 O O . ARG A 1 107 ? 20.799 2.928 -4.802 1.00 88.75 107 ARG A O 1
ATOM 859 N N . ARG A 1 108 ? 20.105 4.924 -4.035 1.00 92.06 108 ARG A N 1
ATOM 860 C CA . ARG A 1 108 ? 19.390 4.390 -2.862 1.00 92.06 108 ARG A CA 1
ATOM 861 C C . ARG A 1 108 ? 18.160 3.579 -3.263 1.00 92.06 108 ARG A C 1
ATOM 863 O O . ARG A 1 108 ? 17.988 2.485 -2.746 1.00 92.06 108 ARG A O 1
ATOM 870 N N . LYS A 1 109 ? 17.380 4.048 -4.242 1.00 91.69 109 LYS A N 1
ATOM 871 C CA . LYS A 1 109 ? 16.269 3.296 -4.847 1.00 91.69 109 LYS A CA 1
ATOM 872 C C . LYS A 1 109 ? 16.758 1.963 -5.411 1.00 91.69 109 LYS A C 1
ATOM 874 O O . LYS A 1 109 ? 16.195 0.942 -5.065 1.00 91.69 109 LYS A O 1
ATOM 879 N N . ASN A 1 110 ? 17.854 1.940 -6.175 1.00 88.50 110 ASN A N 1
ATOM 880 C CA . ASN A 1 110 ? 18.417 0.690 -6.718 1.00 88.50 110 ASN A CA 1
ATOM 881 C C . ASN A 1 110 ? 18.897 -0.297 -5.639 1.00 88.50 110 ASN A C 1
ATOM 883 O O . ASN A 1 110 ? 18.974 -1.494 -5.889 1.00 88.50 110 ASN A O 1
ATOM 887 N N . GLN A 1 111 ? 19.260 0.200 -4.455 1.00 88.94 111 GLN A N 1
ATOM 888 C CA . GLN A 1 111 ? 19.662 -0.625 -3.312 1.00 88.94 111 GLN A CA 1
ATOM 889 C C . GLN A 1 111 ? 18.479 -1.048 -2.438 1.00 88.94 111 GLN A C 1
ATOM 891 O O . GLN A 1 111 ? 18.650 -1.897 -1.566 1.00 88.94 111 GLN A O 1
ATOM 896 N N . SER A 1 112 ? 17.310 -0.438 -2.636 1.00 90.12 112 SER A N 1
ATOM 897 C CA . SER A 1 112 ? 16.111 -0.776 -1.891 1.00 90.12 112 SER A CA 1
ATOM 898 C C . SER A 1 112 ? 15.535 -2.086 -2.400 1.00 90.12 112 SER A C 1
ATOM 900 O O . SER A 1 112 ? 15.552 -2.398 -3.588 1.00 90.12 112 SER A O 1
ATOM 902 N N . ASP A 1 113 ? 14.996 -2.860 -1.476 1.00 88.69 113 ASP A N 1
ATOM 903 C CA . ASP A 1 113 ? 14.292 -4.096 -1.760 1.00 88.69 113 ASP A CA 1
ATOM 904 C C . ASP A 1 113 ? 12.760 -3.905 -1.709 1.00 88.69 113 ASP A C 1
ATOM 906 O O . ASP A 1 113 ? 12.018 -4.859 -1.958 1.00 88.69 113 ASP A O 1
ATOM 910 N N . SER A 1 114 ? 12.311 -2.674 -1.438 1.00 92.00 114 SER A N 1
ATOM 911 C CA . SER A 1 114 ? 10.919 -2.229 -1.357 1.00 92.00 114 SER A CA 1
ATOM 912 C C . SER A 1 114 ? 10.427 -1.602 -2.667 1.00 92.00 114 SER A C 1
ATOM 914 O O . SER A 1 114 ? 11.173 -1.438 -3.630 1.00 92.00 114 SER A O 1
ATOM 916 N N . TRP A 1 115 ? 9.152 -1.202 -2.706 1.00 95.31 115 TRP A N 1
ATOM 917 C CA . TRP A 1 115 ? 8.486 -0.654 -3.895 1.00 95.31 115 TRP A CA 1
ATOM 918 C C . TRP A 1 115 ? 9.163 0.592 -4.509 1.00 95.31 115 TRP A C 1
ATOM 920 O O . TRP A 1 115 ? 8.945 0.872 -5.688 1.00 95.31 115 TRP A O 1
ATOM 930 N N . SER A 1 116 ? 10.008 1.320 -3.767 1.00 92.88 116 SER A N 1
ATOM 931 C CA . SER A 1 116 ? 10.765 2.478 -4.278 1.00 92.88 116 SER A CA 1
ATOM 932 C C . SER A 1 116 ? 11.760 2.113 -5.388 1.00 92.88 116 SER A C 1
ATOM 934 O O . SER A 1 116 ? 12.068 2.952 -6.238 1.00 92.88 116 SER A O 1
ATOM 936 N N . ALA A 1 117 ? 12.218 0.858 -5.423 1.00 93.56 117 ALA A N 1
ATOM 937 C CA . ALA A 1 117 ? 13.082 0.323 -6.471 1.00 93.56 117 ALA A CA 1
ATOM 938 C C . ALA A 1 117 ? 12.320 -0.092 -7.742 1.00 93.56 117 ALA A C 1
ATOM 940 O O . ALA A 1 117 ? 12.952 -0.383 -8.754 1.00 93.56 117 ALA A O 1
ATOM 941 N N . PHE A 1 118 ? 10.981 -0.117 -7.707 1.00 94.56 118 PHE A N 1
ATOM 942 C CA . PHE A 1 118 ? 10.120 -0.668 -8.763 1.00 94.56 118 PHE A CA 1
ATOM 943 C C . PHE A 1 118 ? 9.079 0.356 -9.253 1.00 94.56 118 PHE A C 1
ATOM 945 O O . PHE A 1 118 ? 7.869 0.097 -9.202 1.00 94.56 118 PHE A O 1
ATOM 952 N N . PRO A 1 119 ? 9.513 1.542 -9.728 1.00 92.38 119 PRO A N 1
ATOM 953 C CA . PRO A 1 119 ? 8.608 2.629 -10.091 1.00 92.38 119 PRO A CA 1
ATOM 954 C C . PRO A 1 119 ? 7.629 2.239 -11.202 1.00 92.38 119 PRO A C 1
ATOM 956 O O . PRO A 1 119 ? 6.471 2.635 -11.141 1.00 92.38 119 PRO A O 1
ATOM 959 N N . SER A 1 120 ? 8.038 1.437 -12.191 1.00 92.44 120 SER A N 1
ATOM 960 C CA . SER A 1 120 ? 7.136 0.989 -13.262 1.00 92.44 120 SER A CA 1
ATOM 961 C C . SER A 1 120 ? 5.990 0.133 -12.726 1.00 92.44 120 SER A C 1
ATOM 963 O O . SER A 1 120 ? 4.834 0.435 -13.010 1.00 92.44 120 SER A O 1
ATOM 965 N N . THR A 1 121 ? 6.286 -0.860 -11.879 1.00 95.38 121 THR A N 1
ATOM 966 C CA . THR A 1 121 ? 5.253 -1.689 -11.243 1.00 95.38 121 THR A CA 1
ATOM 967 C C . THR A 1 121 ? 4.309 -0.849 -10.382 1.00 95.38 121 THR A C 1
ATOM 969 O O . THR A 1 121 ? 3.091 -0.989 -10.494 1.00 95.38 121 THR A O 1
ATOM 972 N N . ARG A 1 122 ? 4.848 0.056 -9.550 1.00 95.50 122 ARG A N 1
ATOM 973 C CA . ARG A 1 122 ? 4.027 0.954 -8.723 1.00 95.50 122 ARG A CA 1
ATOM 974 C C . ARG A 1 122 ? 3.116 1.835 -9.582 1.00 95.50 122 ARG A C 1
ATOM 976 O O . ARG A 1 122 ? 1.938 1.968 -9.259 1.00 95.50 122 ARG A O 1
ATOM 983 N N . SER A 1 123 ? 3.645 2.393 -10.674 1.00 94.00 123 SER A N 1
ATOM 984 C CA . SER A 1 123 ? 2.893 3.241 -11.606 1.00 94.00 123 SER A CA 1
ATOM 985 C C . SER A 1 123 ? 1.688 2.510 -12.170 1.00 94.00 123 SER A C 1
ATOM 987 O O . SER A 1 123 ? 0.585 3.030 -12.089 1.00 94.00 123 SER A O 1
ATOM 989 N N . THR A 1 124 ? 1.863 1.281 -12.661 1.00 95.25 124 THR A N 1
ATOM 990 C CA . THR A 1 124 ? 0.764 0.501 -13.246 1.00 95.25 124 THR A CA 1
ATOM 991 C C . THR A 1 124 ? -0.359 0.234 -12.239 1.00 95.25 124 THR A C 1
ATOM 993 O O . THR A 1 124 ? -1.535 0.357 -12.581 1.00 95.25 124 THR A O 1
ATOM 996 N N . VAL A 1 125 ? -0.021 -0.066 -10.979 1.00 97.06 125 VAL A N 1
ATOM 997 C CA . VAL A 1 125 ? -1.023 -0.259 -9.915 1.00 97.06 125 VAL A CA 1
ATOM 998 C C . VAL A 1 125 ? -1.762 1.046 -9.608 1.00 97.06 125 VAL A C 1
ATOM 1000 O O . VAL A 1 125 ? -2.992 1.066 -9.592 1.00 97.06 125 VAL A O 1
ATOM 1003 N N . LEU A 1 126 ? -1.034 2.147 -9.394 1.00 96.38 126 LEU A N 1
ATOM 1004 C CA . LEU A 1 126 ? -1.632 3.450 -9.080 1.00 96.38 126 LEU A CA 1
ATOM 1005 C C . LEU A 1 126 ? -2.481 3.995 -10.229 1.00 96.38 126 LEU A C 1
ATOM 1007 O O . LEU A 1 126 ? -3.558 4.534 -9.992 1.00 96.38 126 LEU A O 1
ATOM 1011 N N . GLU A 1 127 ? -2.028 3.829 -11.467 1.00 95.06 127 GLU A N 1
ATOM 1012 C CA . GLU A 1 127 ? -2.772 4.217 -12.663 1.00 95.06 127 GLU A CA 1
ATOM 1013 C C . GLU A 1 127 ? -4.024 3.375 -12.846 1.00 95.06 127 GLU A C 1
ATOM 1015 O O . GLU A 1 127 ? -5.047 3.918 -13.237 1.00 95.06 127 GLU A O 1
ATOM 1020 N N . THR A 1 128 ? -3.988 2.082 -12.517 1.00 96.25 128 THR A N 1
ATOM 1021 C CA . THR A 1 128 ? -5.197 1.248 -12.520 1.00 96.25 128 THR A CA 1
ATOM 1022 C C . THR A 1 128 ? -6.210 1.776 -11.505 1.00 96.25 128 THR A C 1
ATOM 1024 O O . THR A 1 128 ? -7.381 1.955 -11.835 1.00 96.25 128 THR A O 1
ATOM 1027 N N . ILE A 1 129 ? -5.764 2.091 -10.286 1.00 96.62 129 ILE A N 1
ATOM 1028 C CA . ILE A 1 129 ? -6.625 2.682 -9.252 1.00 96.62 129 ILE A CA 1
ATOM 1029 C C . ILE A 1 129 ? -7.219 4.012 -9.736 1.00 96.62 129 ILE A C 1
ATOM 1031 O O . ILE A 1 129 ? -8.424 4.222 -9.617 1.00 96.62 129 ILE A O 1
ATOM 1035 N N . ALA A 1 130 ? -6.394 4.882 -10.319 1.00 95.19 130 ALA A N 1
ATOM 1036 C CA . ALA A 1 130 ? -6.796 6.193 -10.813 1.00 95.19 130 ALA A CA 1
ATOM 1037 C C . ALA A 1 130 ? -7.765 6.104 -12.007 1.00 95.19 130 ALA A C 1
ATOM 1039 O O . ALA A 1 130 ? -8.843 6.698 -11.980 1.00 95.19 130 ALA A O 1
ATOM 1040 N N . LEU A 1 131 ? -7.419 5.327 -13.035 1.00 93.56 131 LEU A N 1
ATOM 1041 C CA . LEU A 1 131 ? -8.187 5.185 -14.273 1.00 93.56 131 LEU A CA 1
ATOM 1042 C C . LEU A 1 131 ? -9.571 4.584 -14.023 1.00 93.56 131 LEU A C 1
ATOM 1044 O O . LEU A 1 131 ? -10.556 5.055 -14.587 1.00 93.56 131 LEU A O 1
ATOM 1048 N N . TYR A 1 132 ? -9.648 3.564 -13.166 1.00 94.62 132 TYR A N 1
ATOM 1049 C CA . TYR A 1 132 ? -10.900 2.874 -12.847 1.00 94.62 132 TYR A CA 1
ATOM 1050 C C . TYR A 1 132 ? -11.585 3.412 -11.585 1.00 94.62 132 TYR A C 1
ATOM 1052 O O . TYR A 1 132 ? -12.577 2.835 -11.144 1.00 94.62 132 TYR A O 1
ATOM 1060 N N . GLN A 1 133 ? -11.078 4.512 -11.011 1.00 95.19 133 GLN A N 1
ATOM 1061 C CA . GLN A 1 133 ? -11.624 5.152 -9.807 1.00 95.19 133 GLN A CA 1
ATOM 1062 C C . GLN A 1 133 ? -11.850 4.149 -8.662 1.00 95.19 133 GLN A C 1
ATOM 1064 O O . GLN A 1 133 ? -12.882 4.169 -7.991 1.00 95.19 133 GLN A O 1
ATOM 1069 N N . VAL A 1 134 ? -10.895 3.236 -8.461 1.00 97.94 134 VAL A N 1
ATOM 1070 C CA . VAL A 1 134 ? -11.026 2.135 -7.501 1.00 97.94 134 VAL A CA 1
ATOM 1071 C C . VAL A 1 134 ? -11.001 2.693 -6.082 1.00 97.94 134 VAL A C 1
ATOM 1073 O O . VAL A 1 134 ? -9.996 3.236 -5.628 1.00 97.94 134 VAL A O 1
ATOM 1076 N N . GLN A 1 135 ? -12.114 2.544 -5.372 1.00 98.31 135 GLN A N 1
ATOM 1077 C CA . GLN A 1 135 ? -12.294 3.076 -4.030 1.00 98.31 135 GLN A CA 1
ATOM 1078 C C . GLN A 1 135 ? -11.913 2.066 -2.954 1.00 98.31 135 GLN A C 1
ATOM 1080 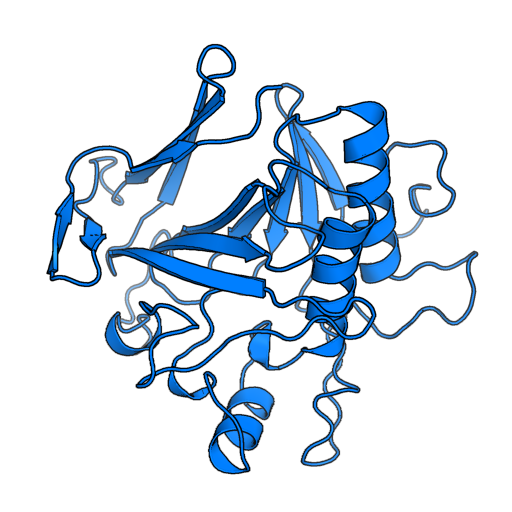O O . GLN A 1 135 ? -12.055 0.849 -3.124 1.00 98.31 135 GLN A O 1
ATOM 1085 N N . ASN A 1 136 ? -11.507 2.617 -1.811 1.00 98.62 136 ASN A N 1
ATOM 1086 C CA . ASN A 1 136 ? -11.229 1.916 -0.563 1.00 98.62 136 ASN A CA 1
ATOM 1087 C C . ASN A 1 136 ? -10.163 0.824 -0.702 1.00 98.62 136 ASN A C 1
ATOM 1089 O O . ASN A 1 136 ? -10.295 -0.262 -0.137 1.00 98.62 136 ASN A O 1
ATOM 1093 N N . VAL A 1 137 ? -9.097 1.112 -1.455 1.00 98.81 137 VAL A N 1
ATOM 1094 C CA . VAL A 1 137 ? -7.931 0.225 -1.546 1.00 98.81 137 VAL A CA 1
ATOM 1095 C C . VAL A 1 137 ? -7.076 0.385 -0.292 1.00 98.81 137 VAL A C 1
ATOM 1097 O O . VAL A 1 137 ? -6.666 1.497 0.046 1.00 98.81 137 VAL A O 1
ATOM 1100 N N . VAL A 1 138 ? -6.791 -0.720 0.391 1.00 98.81 138 VAL A N 1
ATOM 1101 C CA . VAL A 1 138 ? -5.964 -0.746 1.600 1.00 98.81 138 VAL A CA 1
ATOM 1102 C C . VAL A 1 138 ? -4.790 -1.696 1.388 1.00 98.81 138 VAL A C 1
ATOM 1104 O O . VAL A 1 138 ? -4.969 -2.911 1.295 1.00 98.81 138 VAL A O 1
ATOM 1107 N N . PHE A 1 139 ? -3.582 -1.145 1.314 1.00 98.81 139 PHE A N 1
ATOM 1108 C CA . PHE A 1 139 ? -2.351 -1.929 1.291 1.00 98.81 139 PHE A CA 1
ATOM 1109 C C . PHE A 1 139 ? -1.991 -2.364 2.712 1.00 98.81 139 PHE A C 1
ATOM 1111 O O . PHE A 1 139 ? -1.949 -1.533 3.616 1.00 98.81 139 PHE A O 1
ATOM 1118 N N . LEU A 1 140 ? -1.726 -3.653 2.907 1.00 98.62 140 LEU A N 1
ATOM 1119 C CA . LEU A 1 140 ? -1.310 -4.232 4.183 1.00 98.62 140 LEU A CA 1
ATOM 1120 C C . LEU A 1 140 ? 0.126 -4.739 4.051 1.00 98.62 140 LEU A C 1
ATOM 1122 O O . LEU A 1 140 ? 0.396 -5.575 3.185 1.00 98.62 140 LEU A O 1
ATOM 1126 N N . SER A 1 141 ? 1.031 -4.241 4.895 1.00 96.81 141 SER A N 1
ATOM 1127 C CA . SER A 1 141 ? 2.466 -4.553 4.819 1.00 96.81 141 SER A CA 1
ATOM 1128 C C . SER A 1 141 ? 3.146 -4.787 6.166 1.00 96.81 141 SER A C 1
ATOM 1130 O O . SER A 1 141 ? 2.619 -4.441 7.222 1.00 96.81 141 SER A O 1
ATOM 1132 N N . GLY A 1 142 ? 4.346 -5.370 6.093 1.00 93.31 142 GLY A N 1
ATOM 1133 C CA . GLY A 1 142 ? 5.339 -5.431 7.169 1.00 93.31 142 GLY A CA 1
ATOM 1134 C C . GLY A 1 142 ? 6.685 -4.868 6.696 1.00 93.31 142 GLY A C 1
ATOM 1135 O O . GLY A 1 142 ? 6.724 -3.760 6.172 1.00 93.31 142 GLY A O 1
ATOM 1136 N N . ASP A 1 143 ? 7.763 -5.652 6.808 1.00 91.19 143 ASP A N 1
ATOM 1137 C CA . ASP A 1 143 ? 9.126 -5.382 6.287 1.00 91.19 143 ASP A CA 1
ATOM 1138 C C . ASP A 1 143 ? 9.973 -4.430 7.139 1.00 91.19 143 ASP A C 1
ATOM 1140 O O . ASP A 1 143 ? 11.035 -4.804 7.620 1.00 91.19 143 ASP A O 1
ATOM 1144 N N . ILE A 1 144 ? 9.506 -3.204 7.375 1.00 90.38 144 ILE A N 1
ATOM 1145 C CA . ILE A 1 144 ? 10.358 -2.130 7.924 1.00 90.38 144 ILE A CA 1
ATOM 1146 C C . ILE A 1 144 ? 10.447 -2.112 9.457 1.00 90.38 144 ILE A C 1
ATOM 1148 O O . ILE A 1 144 ? 10.886 -1.117 10.027 1.00 90.38 144 ILE A O 1
ATOM 1152 N N . HIS A 1 145 ? 9.982 -3.178 10.118 1.00 89.88 145 HIS A N 1
ATOM 1153 C CA . HIS A 1 145 ? 9.986 -3.348 11.583 1.00 89.88 145 HIS A CA 1
ATOM 1154 C C . HIS A 1 145 ? 9.482 -2.112 12.328 1.00 89.88 145 HIS A C 1
ATOM 1156 O O . HIS A 1 145 ? 10.062 -1.634 13.301 1.00 89.88 145 HIS A O 1
ATOM 1162 N N . CYS A 1 146 ? 8.408 -1.551 11.788 1.00 90.56 146 CYS A N 1
ATOM 1163 C CA . CYS A 1 146 ? 7.750 -0.411 12.359 1.00 90.56 146 CYS A CA 1
ATOM 1164 C C . CYS A 1 146 ? 6.313 -0.322 11.860 1.00 90.56 146 CYS A C 1
ATOM 1166 O O . CYS A 1 146 ? 6.040 -0.531 10.677 1.00 90.56 146 CYS A O 1
ATOM 1168 N N . SER A 1 147 ? 5.415 0.092 12.748 1.00 95.06 147 SER A N 1
ATOM 1169 C CA . SER A 1 147 ? 4.042 0.405 12.386 1.00 95.06 147 SER A CA 1
ATOM 1170 C C . SER A 1 147 ? 3.864 1.838 11.925 1.00 95.06 147 SER A C 1
ATOM 1172 O O . SER A 1 147 ? 4.499 2.749 12.454 1.00 95.06 147 SER A O 1
ATOM 1174 N N . ASN A 1 148 ? 2.998 2.032 10.936 1.00 96.19 148 ASN A N 1
ATOM 1175 C CA . ASN A 1 148 ? 2.539 3.341 10.486 1.00 96.19 148 ASN A CA 1
ATOM 1176 C C . ASN A 1 148 ? 1.280 3.212 9.624 1.00 96.19 148 ASN A C 1
ATOM 1178 O O . ASN A 1 148 ? 0.935 2.136 9.128 1.00 96.19 148 ASN A O 1
ATOM 1182 N N . ILE A 1 149 ? 0.615 4.346 9.432 1.00 97.50 149 ILE A N 1
ATOM 1183 C CA . ILE A 1 149 ? -0.509 4.497 8.518 1.00 97.50 149 ILE A CA 1
ATOM 1184 C C . ILE A 1 149 ? -0.159 5.588 7.518 1.00 97.50 149 ILE A C 1
ATOM 1186 O O . ILE A 1 149 ? 0.273 6.675 7.904 1.00 97.50 149 ILE A O 1
ATOM 1190 N N . SER A 1 150 ? -0.411 5.327 6.240 1.00 97.44 150 SER A N 1
ATOM 1191 C CA . SER A 1 150 ? -0.318 6.322 5.179 1.00 97.44 150 SER A CA 1
ATOM 1192 C C . SER A 1 150 ? -1.656 6.494 4.482 1.00 97.44 150 SER A C 1
ATOM 1194 O O . SER A 1 150 ? -2.337 5.527 4.145 1.00 97.44 150 SER A O 1
ATOM 1196 N N . ARG A 1 151 ? -2.014 7.744 4.197 1.00 97.81 151 ARG A N 1
ATOM 1197 C CA . ARG A 1 151 ? -3.118 8.079 3.295 1.00 97.81 151 ARG A CA 1
ATOM 1198 C C . ARG A 1 151 ? -2.545 8.483 1.956 1.00 97.81 151 ARG A C 1
ATOM 1200 O O . ARG A 1 151 ? -1.782 9.445 1.909 1.00 97.81 151 ARG A O 1
ATOM 1207 N N . LEU A 1 152 ? -2.974 7.807 0.898 1.00 97.81 152 LEU A N 1
ATOM 1208 C CA . LEU A 1 152 ? -2.655 8.173 -0.474 1.00 97.81 152 LEU A CA 1
ATOM 1209 C C . LEU A 1 152 ? -3.629 9.268 -0.926 1.00 97.81 152 LEU A C 1
ATOM 1211 O O . LEU A 1 152 ? -4.816 9.254 -0.592 1.00 97.81 152 LEU A O 1
ATOM 1215 N N . GLN A 1 153 ? -3.118 10.249 -1.655 1.00 95.94 153 GLN A N 1
ATOM 1216 C CA . GLN A 1 153 ? -3.827 11.439 -2.095 1.00 95.94 153 GLN A CA 1
ATOM 1217 C C . GLN A 1 153 ? -3.551 11.646 -3.577 1.00 95.94 153 GLN A C 1
ATOM 1219 O O . GLN A 1 153 ? -2.454 12.026 -3.970 1.00 95.94 153 GLN A O 1
ATOM 1224 N N . PHE A 1 154 ? -4.565 11.395 -4.393 1.00 94.31 154 PHE A N 1
ATOM 1225 C CA . PHE A 1 154 ? -4.492 11.614 -5.829 1.00 94.31 154 PHE A CA 1
ATOM 1226 C C . PHE A 1 154 ? -4.875 13.060 -6.167 1.00 94.31 154 PHE A C 1
ATOM 1228 O O . PHE A 1 154 ? -5.786 13.625 -5.549 1.00 94.31 154 PHE A O 1
ATOM 1235 N N . SER A 1 155 ? -4.172 13.663 -7.122 1.00 90.56 155 SER A N 1
ATOM 1236 C CA . SER A 1 155 ? -4.410 15.033 -7.585 1.00 90.56 155 SER A CA 1
ATOM 1237 C C . SER A 1 155 ? -5.126 15.079 -8.944 1.00 90.56 155 SER A C 1
ATOM 1239 O O . SER A 1 155 ? -5.474 14.049 -9.516 1.00 90.56 155 SER A O 1
ATOM 1241 N N . GLY A 1 156 ? -5.438 16.297 -9.401 1.00 83.81 156 GLY A N 1
ATOM 1242 C CA . GLY A 1 156 ? -6.043 16.568 -10.709 1.00 83.81 156 GLY A CA 1
ATOM 1243 C C . GLY A 1 156 ? -7.377 15.857 -10.962 1.00 83.81 156 GLY A C 1
ATOM 1244 O O . GLY A 1 156 ? -8.318 16.075 -10.195 1.00 83.81 156 GLY A O 1
ATOM 1245 N N . GLY A 1 157 ? -7.491 15.092 -12.050 1.00 76.44 157 GLY A N 1
ATOM 1246 C CA . GLY A 1 157 ? -8.760 14.522 -12.535 1.00 76.44 157 GLY A CA 1
ATOM 1247 C C . GLY A 1 157 ? -9.305 13.350 -11.713 1.00 76.44 157 GLY A C 1
ATOM 1248 O O . GLY A 1 157 ? -10.467 12.978 -11.866 1.00 76.44 157 GLY A O 1
ATOM 1249 N N . VAL A 1 158 ? -8.485 12.791 -10.824 1.00 82.31 158 VAL A N 1
ATOM 1250 C CA . VAL A 1 158 ? -8.788 11.580 -10.045 1.00 82.31 158 VAL A CA 1
ATOM 1251 C C . VAL A 1 158 ? -8.857 11.847 -8.535 1.00 82.31 158 VAL A C 1
ATOM 1253 O O . VAL A 1 158 ? -8.679 10.952 -7.705 1.00 82.31 158 VAL A O 1
ATOM 1256 N N . GLN A 1 159 ? -9.119 13.101 -8.161 1.00 83.25 159 GLN A N 1
ATOM 1257 C CA . GLN A 1 159 ? -9.341 13.498 -6.773 1.00 83.25 159 GLN A CA 1
ATOM 1258 C C . GLN A 1 159 ? -10.537 12.758 -6.159 1.00 83.25 159 GLN A C 1
ATOM 1260 O O . GLN A 1 159 ? -11.551 12.516 -6.805 1.00 83.25 159 GLN A O 1
ATOM 1265 N N . GLY A 1 160 ? -10.440 12.454 -4.864 1.00 90.75 160 GLY A N 1
ATOM 1266 C CA . GLY A 1 160 ? -11.527 11.842 -4.093 1.00 90.75 160 GLY A CA 1
ATOM 1267 C C . GLY A 1 160 ? -11.411 10.330 -3.906 1.00 90.75 160 GLY A C 1
ATOM 1268 O O . GLY A 1 160 ? -12.129 9.789 -3.067 1.00 90.75 160 GLY A O 1
ATOM 1269 N N . ILE A 1 161 ? -10.476 9.664 -4.591 1.00 96.19 161 ILE A N 1
ATOM 1270 C CA . ILE A 1 161 ? -10.142 8.260 -4.324 1.00 96.19 161 ILE A CA 1
ATOM 1271 C C . ILE A 1 161 ? -9.679 8.092 -2.871 1.00 96.19 161 ILE A C 1
ATOM 1273 O O . ILE A 1 161 ? -8.788 8.802 -2.394 1.00 96.19 161 ILE A O 1
ATOM 1277 N N . LYS A 1 162 ? -10.281 7.134 -2.164 1.00 97.81 162 LYS A N 1
ATOM 1278 C CA . LYS A 1 162 ? -9.877 6.725 -0.816 1.00 97.81 162 LYS A CA 1
ATOM 1279 C C . LYS A 1 162 ? -8.954 5.521 -0.903 1.00 97.81 162 LYS A C 1
ATOM 1281 O O . LYS A 1 162 ? -9.395 4.423 -1.231 1.00 97.81 162 LYS A O 1
ATOM 1286 N N . ALA A 1 163 ? -7.681 5.730 -0.587 1.00 98.38 163 ALA A N 1
ATOM 1287 C CA . ALA A 1 163 ? -6.700 4.661 -0.503 1.00 98.38 163 ALA A CA 1
ATOM 1288 C C . ALA A 1 163 ? -5.745 4.873 0.677 1.00 98.38 163 ALA A C 1
ATOM 1290 O O . ALA A 1 163 ? -5.358 6.002 0.998 1.00 98.38 163 ALA A O 1
ATOM 1291 N N . TYR A 1 164 ? -5.374 3.770 1.318 1.00 98.69 164 TYR A N 1
ATOM 1292 C CA . TYR A 1 164 ? -4.568 3.750 2.533 1.00 98.69 164 TYR A CA 1
ATOM 1293 C C . TYR A 1 164 ? -3.496 2.665 2.456 1.00 98.69 164 TYR A C 1
ATOM 1295 O O . TYR A 1 164 ? -3.660 1.666 1.759 1.00 98.69 164 TYR A O 1
ATOM 1303 N N . ALA A 1 165 ? -2.412 2.845 3.200 1.00 98.44 165 ALA A N 1
ATOM 1304 C CA . ALA A 1 165 ? -1.471 1.785 3.524 1.00 98.44 165 ALA A CA 1
ATOM 1305 C C . ALA A 1 165 ? -1.378 1.664 5.045 1.00 98.44 165 ALA A C 1
ATOM 1307 O O . ALA A 1 165 ? -1.288 2.673 5.744 1.00 98.44 165 ALA A O 1
ATOM 1308 N N . VAL A 1 166 ? -1.427 0.437 5.548 1.00 98.44 166 VAL A N 1
ATOM 1309 C CA . VAL A 1 166 ? -1.227 0.110 6.956 1.00 98.44 166 VAL A CA 1
ATOM 1310 C C . VAL A 1 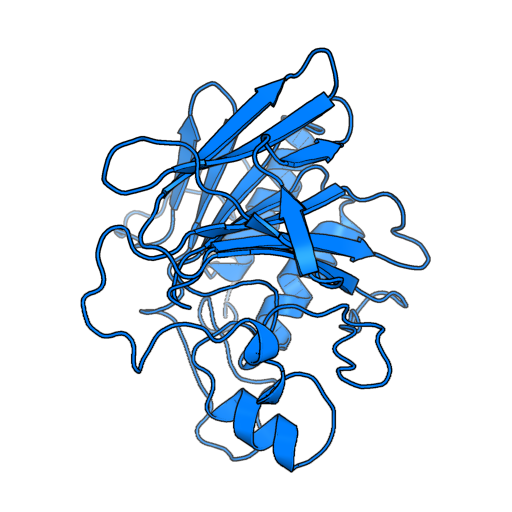166 ? -0.049 -0.844 7.025 1.00 98.44 166 VAL A C 1
ATOM 1312 O O . VAL A 1 166 ? -0.120 -1.977 6.545 1.00 98.44 166 VAL A O 1
ATOM 1315 N N . THR A 1 167 ? 1.035 -0.369 7.624 1.00 97.06 167 THR A N 1
ATOM 1316 C CA . THR A 1 167 ? 2.201 -1.197 7.906 1.00 97.06 167 THR A CA 1
ATOM 1317 C C . THR A 1 167 ? 2.168 -1.578 9.373 1.00 97.06 167 THR A C 1
ATOM 1319 O O . THR A 1 167 ? 1.987 -0.713 10.228 1.00 97.06 167 THR A O 1
ATOM 1322 N N . SER A 1 168 ? 2.322 -2.867 9.654 1.00 95.56 168 SER A N 1
ATOM 1323 C CA . SER A 1 168 ? 2.497 -3.393 11.004 1.00 95.56 168 SER A CA 1
ATOM 1324 C C . SER A 1 168 ? 3.967 -3.724 11.234 1.00 95.56 168 SER A C 1
ATOM 1326 O O . SER A 1 168 ? 4.643 -4.210 10.325 1.00 95.56 168 SER A O 1
ATOM 1328 N N . SER A 1 169 ? 4.455 -3.511 12.454 1.00 93.19 169 SER A N 1
ATOM 1329 C CA . SER A 1 169 ? 5.770 -4.005 12.860 1.00 93.19 169 SER A CA 1
ATOM 1330 C C . SER A 1 169 ? 5.796 -5.537 12.906 1.00 93.19 169 SER A C 1
ATOM 1332 O O . SER A 1 169 ? 4.777 -6.212 12.724 1.00 93.19 169 SER A O 1
ATOM 1334 N N . ALA A 1 170 ? 6.982 -6.088 13.150 1.00 88.94 170 ALA A N 1
ATOM 1335 C CA . ALA A 1 170 ? 7.135 -7.494 13.466 1.00 88.94 170 ALA A CA 1
ATOM 1336 C C . ALA A 1 170 ? 6.379 -7.835 14.759 1.00 88.94 170 ALA A C 1
ATOM 1338 O O . ALA A 1 170 ? 6.303 -7.038 15.692 1.00 88.94 170 ALA A O 1
ATOM 1339 N N . PHE A 1 171 ? 5.851 -9.057 14.823 1.00 86.94 171 PHE A N 1
ATOM 1340 C CA . PHE A 1 171 ? 5.218 -9.557 16.044 1.00 86.94 171 PHE A CA 1
ATOM 1341 C C . PHE A 1 171 ? 6.246 -9.842 17.151 1.00 86.94 171 PHE A C 1
ATOM 1343 O O . PHE A 1 171 ? 5.912 -9.833 18.330 1.00 86.94 171 PHE A O 1
ATOM 1350 N N . TYR A 1 172 ? 7.494 -10.117 16.766 1.00 86.75 172 TYR A N 1
ATOM 1351 C CA . TYR A 1 172 ? 8.642 -10.215 17.659 1.00 86.75 172 TYR A CA 1
ATOM 1352 C C . TYR A 1 172 ? 9.927 -9.947 16.876 1.00 86.75 172 TYR A C 1
ATOM 1354 O O . TYR A 1 172 ? 10.203 -10.651 15.896 1.00 86.75 172 TYR A O 1
ATOM 1362 N N . TRP A 1 173 ? 10.726 -8.980 17.320 1.00 84.75 173 TRP A N 1
ATOM 1363 C CA . TR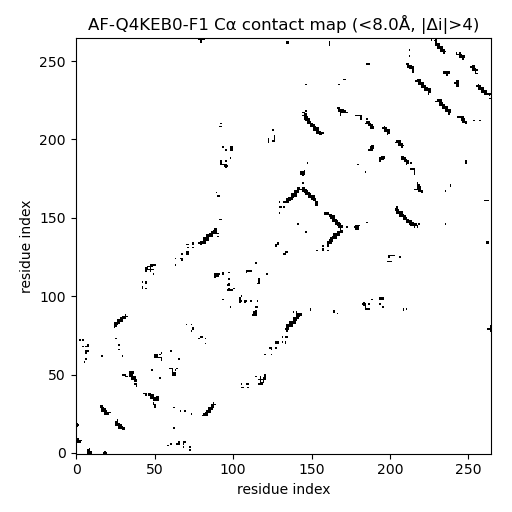P A 1 173 ? 11.997 -8.645 16.693 1.00 84.75 173 TRP A CA 1
ATOM 1364 C C . TRP A 1 173 ? 13.054 -8.199 17.720 1.00 84.75 173 TRP A C 1
ATOM 1366 O O . TRP A 1 173 ? 13.060 -7.065 18.190 1.00 84.75 173 TRP A O 1
ATOM 1376 N N . PRO A 1 174 ? 14.023 -9.066 18.066 1.00 82.75 174 PRO A N 1
ATOM 1377 C CA . PRO A 1 174 ? 15.011 -8.764 19.101 1.00 82.75 174 PRO A CA 1
ATOM 1378 C C . PRO A 1 174 ? 16.250 -8.004 18.590 1.00 82.75 174 PRO A C 1
ATOM 1380 O O . PRO A 1 174 ? 17.266 -7.962 19.288 1.00 82.75 174 PRO A O 1
ATOM 1383 N N . PHE A 1 175 ? 16.219 -7.436 17.378 1.00 83.50 175 PHE A N 1
ATOM 1384 C CA . PHE A 1 175 ? 17.384 -6.803 16.747 1.00 83.50 175 PHE A CA 1
ATOM 1385 C C . PHE A 1 175 ? 17.156 -5.303 16.484 1.00 83.50 175 PHE A C 1
ATOM 1387 O O . PHE A 1 175 ? 17.007 -4.898 15.328 1.00 83.50 175 PHE A O 1
ATOM 1394 N N . PRO A 1 176 ? 17.220 -4.452 17.525 1.00 75.44 176 PRO A N 1
ATOM 1395 C CA . PRO A 1 176 ? 16.805 -3.048 17.439 1.00 75.44 176 PRO A CA 1
ATOM 1396 C C . PRO A 1 176 ? 17.639 -2.200 16.466 1.00 75.44 176 PRO A C 1
ATOM 1398 O O . PRO A 1 176 ? 17.232 -1.124 16.045 1.00 75.44 176 PRO A O 1
ATOM 1401 N N . PHE A 1 177 ? 18.826 -2.672 16.068 1.00 76.06 177 PHE A N 1
ATOM 1402 C CA . PHE A 1 177 ? 19.656 -1.992 15.068 1.00 76.06 177 PHE A CA 1
ATOM 1403 C C . PHE A 1 177 ? 19.055 -2.015 13.652 1.00 76.06 177 PHE A C 1
ATOM 1405 O O . PHE A 1 177 ? 19.551 -1.305 12.779 1.00 76.06 177 PHE A O 1
ATOM 1412 N N . ALA A 1 178 ? 18.055 -2.864 13.411 1.00 72.19 178 ALA A N 1
ATOM 1413 C CA . ALA A 1 178 ? 17.363 -3.005 12.135 1.00 72.19 178 ALA A CA 1
ATOM 1414 C C . ALA A 1 178 ? 15.924 -2.461 12.181 1.00 72.19 178 ALA A C 1
ATOM 1416 O O . ALA A 1 178 ? 15.178 -2.668 11.225 1.00 72.19 178 ALA A O 1
ATOM 1417 N N . ASP A 1 179 ? 15.533 -1.799 13.273 1.00 77.19 179 ASP A N 1
ATOM 1418 C CA . ASP A 1 179 ? 14.218 -1.172 13.379 1.00 77.19 179 ASP A CA 1
ATOM 1419 C C . ASP A 1 179 ? 14.118 -0.002 12.402 1.00 77.19 179 ASP A C 1
ATOM 1421 O O . ASP A 1 179 ? 15.070 0.764 12.208 1.00 77.19 179 ASP A O 1
ATOM 1425 N N . GLY A 1 180 ? 12.941 0.172 11.804 1.00 73.94 180 GLY A N 1
ATOM 1426 C CA . GLY A 1 180 ? 12.651 1.372 11.036 1.00 73.94 180 GLY A CA 1
ATOM 1427 C C . GLY A 1 180 ? 12.711 2.594 11.948 1.00 73.94 180 GLY A C 1
ATOM 1428 O O . GLY A 1 180 ? 11.964 2.680 12.919 1.00 73.94 180 GLY A O 1
ATOM 1429 N N . ASP A 1 181 ? 13.593 3.545 11.650 1.00 82.31 181 ASP A N 1
ATOM 1430 C CA . ASP A 1 181 ? 13.647 4.840 12.338 1.00 82.31 181 ASP A CA 1
ATOM 1431 C C . ASP A 1 181 ? 12.467 5.716 11.874 1.00 82.31 181 ASP A C 1
ATOM 1433 O O . ASP A 1 181 ? 12.297 5.887 10.659 1.00 82.31 181 ASP A O 1
ATOM 1437 N N . PRO A 1 182 ? 11.663 6.308 12.783 1.00 81.88 182 PRO A N 1
ATOM 1438 C CA . PRO A 1 182 ? 10.607 7.238 12.382 1.00 81.88 182 PRO A CA 1
ATOM 1439 C C . PRO A 1 182 ? 11.095 8.362 11.481 1.00 81.88 182 PRO A C 1
ATOM 1441 O O . PRO A 1 182 ? 10.416 8.687 10.507 1.00 81.88 182 PRO A O 1
ATOM 1444 N N . ALA A 1 183 ? 12.280 8.915 11.743 1.00 84.06 183 ALA A N 1
ATOM 1445 C CA . ALA A 1 183 ? 12.842 9.975 10.910 1.00 84.06 183 ALA A CA 1
ATOM 1446 C C . ALA A 1 183 ? 13.167 9.491 9.484 1.00 84.06 183 ALA A C 1
ATOM 1448 O O . ALA A 1 183 ? 13.244 10.295 8.555 1.00 84.06 183 ALA A O 1
ATOM 1449 N N . GLY A 1 184 ? 13.333 8.179 9.305 1.00 87.00 184 GLY A N 1
ATOM 1450 C CA . GLY A 1 184 ? 13.578 7.536 8.023 1.00 87.00 184 GLY A CA 1
ATOM 1451 C C . GLY A 1 184 ? 12.320 7.229 7.211 1.00 87.00 184 GLY A C 1
ATOM 1452 O O . GLY A 1 184 ? 12.459 6.996 6.017 1.00 87.00 184 GLY A O 1
ATOM 1453 N N . TYR A 1 185 ? 11.115 7.242 7.792 1.00 87.19 185 TYR A N 1
ATOM 1454 C CA . TYR A 1 185 ? 9.893 6.797 7.094 1.00 87.19 185 TYR A CA 1
ATOM 1455 C C . TYR A 1 185 ? 8.667 7.702 7.284 1.00 87.19 185 TYR A C 1
ATOM 1457 O O . TYR A 1 185 ? 7.819 7.780 6.395 1.00 87.19 185 TYR A O 1
ATOM 1465 N N . VAL A 1 186 ? 8.532 8.410 8.405 1.00 86.19 186 VAL A N 1
ATOM 1466 C CA . VAL A 1 186 ? 7.350 9.241 8.683 1.00 86.19 186 VAL A CA 1
ATOM 1467 C C . VAL A 1 186 ? 7.498 10.599 8.011 1.00 86.19 186 VAL A C 1
ATOM 1469 O O . VAL A 1 186 ? 8.111 11.518 8.553 1.00 86.19 186 VAL A O 1
ATOM 1472 N N . HIS A 1 187 ? 6.907 10.747 6.826 1.00 90.31 187 HIS A N 1
ATOM 1473 C CA . HIS A 1 187 ? 6.905 12.023 6.113 1.00 90.31 187 HIS A CA 1
ATOM 1474 C C . HIS A 1 187 ? 5.647 12.263 5.263 1.00 90.31 187 HIS A C 1
ATOM 1476 O O . HIS A 1 187 ? 4.822 11.368 5.063 1.00 90.31 187 HIS A O 1
ATOM 1482 N N . ASP A 1 188 ? 5.481 13.519 4.834 1.00 92.88 188 ASP A N 1
ATOM 1483 C CA . ASP A 1 188 ? 4.519 13.940 3.806 1.00 92.88 188 ASP A CA 1
ATOM 1484 C C . ASP A 1 188 ? 5.308 14.079 2.505 1.00 92.88 188 ASP A C 1
ATOM 1486 O O . ASP A 1 188 ? 6.307 14.801 2.468 1.00 92.88 188 ASP A O 1
ATOM 1490 N N . SER A 1 189 ? 4.858 13.403 1.450 1.00 94.56 189 SER A N 1
ATOM 1491 C CA . SER A 1 189 ? 5.545 13.362 0.158 1.00 94.56 189 SER A CA 1
ATOM 1492 C C . SER A 1 189 ? 5.671 14.735 -0.506 1.00 94.56 189 SER A C 1
ATOM 1494 O O . SER A 1 189 ? 6.494 14.913 -1.399 1.00 94.56 189 SER A O 1
ATOM 1496 N N . ARG A 1 190 ? 4.873 15.723 -0.083 1.00 93.88 190 ARG A N 1
ATOM 1497 C CA . ARG A 1 190 ? 4.921 17.105 -0.588 1.00 93.88 190 ARG A CA 1
ATOM 1498 C C . ARG A 1 190 ? 5.816 18.009 0.251 1.00 93.88 190 ARG A C 1
ATOM 1500 O O . ARG A 1 190 ? 5.958 19.192 -0.061 1.00 93.88 190 ARG A O 1
ATOM 1507 N N . ALA A 1 191 ? 6.373 17.502 1.348 1.00 91.75 191 ALA A N 1
ATOM 1508 C CA . ALA A 1 191 ? 7.200 18.301 2.230 1.00 91.75 191 ALA A CA 1
ATOM 1509 C C . ALA A 1 191 ? 8.535 18.644 1.534 1.00 91.75 191 ALA A C 1
ATOM 1511 O O . ALA A 1 191 ? 9.219 17.734 1.062 1.00 91.75 191 ALA A O 1
ATOM 1512 N N . PRO A 1 192 ? 8.958 19.925 1.483 1.00 89.62 192 PRO A N 1
ATOM 1513 C CA . PRO A 1 192 ? 10.167 20.331 0.755 1.00 89.62 192 PRO A CA 1
ATOM 1514 C C . PRO A 1 192 ? 11.455 19.622 1.196 1.00 89.62 192 PRO A C 1
ATOM 1516 O O . PRO A 1 192 ? 12.395 19.506 0.415 1.00 89.62 192 PRO A O 1
ATOM 1519 N N . GLN A 1 193 ? 11.514 19.169 2.449 1.00 86.75 193 GLN A N 1
ATOM 1520 C CA . GLN A 1 193 ? 12.657 18.464 3.027 1.00 86.75 193 GLN A CA 1
ATOM 1521 C C . GLN A 1 193 ? 12.749 16.984 2.623 1.00 86.75 193 GLN A C 1
ATOM 1523 O O . GLN A 1 193 ? 13.832 16.408 2.695 1.00 86.75 193 GLN A O 1
ATOM 1528 N N . THR A 1 194 ? 11.631 16.375 2.224 1.00 88.06 194 THR A N 1
ATOM 1529 C CA . THR A 1 194 ? 11.509 14.948 1.882 1.00 88.06 194 THR A CA 1
ATOM 1530 C C . THR A 1 194 ? 10.536 14.761 0.708 1.00 88.06 194 THR A C 1
ATOM 1532 O O . THR A 1 194 ? 9.511 14.096 0.865 1.00 88.06 194 THR A O 1
ATOM 1535 N N . PRO A 1 195 ? 10.797 15.383 -0.458 1.00 91.06 195 PRO A N 1
ATOM 1536 C CA . PRO A 1 195 ? 9.886 15.309 -1.592 1.00 91.06 195 PRO A CA 1
ATOM 1537 C C . PRO A 1 195 ? 9.849 13.884 -2.159 1.00 91.06 195 PRO A C 1
ATOM 1539 O O . PRO A 1 195 ? 10.880 13.321 -2.522 1.00 91.06 195 PRO A O 1
ATOM 1542 N N . ASP A 1 196 ? 8.652 13.315 -2.257 1.00 93.25 196 ASP A N 1
ATOM 1543 C CA . ASP A 1 196 ? 8.413 11.953 -2.755 1.00 93.25 196 ASP A CA 1
ATOM 1544 C C . ASP A 1 196 ? 7.091 11.825 -3.526 1.00 93.25 196 ASP A C 1
ATOM 1546 O O . ASP A 1 196 ? 6.483 10.756 -3.583 1.00 93.25 196 ASP A O 1
ATOM 1550 N N . SER A 1 197 ? 6.599 12.931 -4.088 1.00 93.06 197 SER A N 1
ATOM 1551 C CA . SER A 1 197 ? 5.437 12.908 -4.975 1.00 93.06 197 SER A CA 1
ATOM 1552 C C . SER A 1 197 ? 5.677 11.944 -6.135 1.00 93.06 197 SER A C 1
ATOM 1554 O O . SER A 1 197 ? 6.712 11.988 -6.804 1.00 93.06 197 SER A O 1
ATOM 1556 N N . PHE A 1 198 ? 4.703 11.081 -6.400 1.00 90.81 198 PHE A N 1
ATOM 1557 C CA . PHE A 1 198 ? 4.798 10.087 -7.455 1.00 90.81 198 PHE A CA 1
ATOM 1558 C C . PHE A 1 198 ? 3.985 10.533 -8.671 1.00 90.81 198 PHE A C 1
ATOM 1560 O O . PHE A 1 198 ? 2.758 10.617 -8.613 1.00 90.81 198 PHE A O 1
ATOM 1567 N N . ALA A 1 199 ? 4.659 10.821 -9.783 1.00 89.44 199 ALA A N 1
ATOM 1568 C CA . ALA A 1 199 ? 3.988 11.136 -11.039 1.00 89.44 199 ALA A CA 1
ATOM 1569 C C . ALA A 1 199 ? 3.350 9.875 -11.640 1.00 89.44 199 ALA A C 1
ATOM 1571 O O . ALA A 1 199 ? 4.007 8.839 -11.760 1.00 89.44 199 ALA A O 1
ATOM 1572 N N . LEU A 1 200 ? 2.084 9.971 -12.043 1.00 86.25 200 LEU A N 1
ATOM 1573 C CA . LEU A 1 200 ? 1.436 8.931 -12.835 1.00 86.25 200 LEU A CA 1
ATOM 1574 C C . LEU A 1 200 ? 1.850 9.129 -14.301 1.00 86.25 200 LEU A C 1
ATOM 1576 O O . LEU A 1 200 ? 1.835 10.246 -14.811 1.00 86.25 200 LEU A O 1
ATOM 1580 N N . LYS A 1 201 ? 2.288 8.069 -14.986 1.00 79.94 201 LYS A N 1
ATOM 1581 C CA . LYS A 1 201 ? 2.869 8.177 -16.337 1.00 79.94 201 LYS A CA 1
ATOM 1582 C C . LYS A 1 201 ? 1.802 8.438 -17.397 1.00 79.94 201 LYS A C 1
ATOM 1584 O O . LYS A 1 201 ? 2.055 9.168 -18.351 1.00 79.94 201 LYS A O 1
ATOM 1589 N N . ASN A 1 202 ? 0.628 7.827 -17.237 1.00 75.00 202 ASN A N 1
ATOM 1590 C CA . ASN A 1 202 ? -0.424 7.810 -18.261 1.00 75.00 202 ASN A CA 1
ATOM 1591 C C . ASN A 1 202 ? -1.598 8.769 -17.993 1.00 75.00 202 ASN A C 1
ATOM 1593 O O . ASN A 1 202 ? -2.490 8.890 -18.831 1.00 75.00 202 ASN A O 1
ATOM 1597 N N . VAL A 1 203 ? -1.600 9.469 -16.857 1.00 70.50 203 VAL A N 1
ATOM 1598 C CA . VAL A 1 203 ? -2.572 10.523 -16.525 1.00 70.50 203 VAL A CA 1
ATOM 1599 C C . VAL A 1 203 ? -1.817 11.736 -15.968 1.00 70.50 203 VAL A C 1
ATOM 1601 O O . VAL A 1 203 ? -0.819 11.534 -15.282 1.00 70.50 203 VAL A O 1
ATOM 1604 N N . PRO A 1 204 ? -2.229 12.987 -16.258 1.00 61.16 204 PRO A N 1
ATOM 1605 C CA . PRO A 1 204 ? -1.515 14.204 -15.849 1.00 61.16 204 PRO A CA 1
ATOM 1606 C C . PRO A 1 204 ? -1.723 14.539 -14.359 1.00 61.16 204 PRO A C 1
ATOM 1608 O O . PRO A 1 204 ? -1.976 15.686 -13.998 1.00 61.16 204 PRO A O 1
ATOM 1611 N N . ASP A 1 205 ? -1.618 13.527 -13.503 1.00 85.12 205 ASP A N 1
ATOM 1612 C CA . ASP A 1 205 ? -1.950 13.567 -12.087 1.00 85.12 205 ASP A CA 1
ATOM 1613 C C . ASP A 1 205 ? -0.790 12.987 -11.256 1.00 85.12 205 ASP A C 1
ATOM 1615 O O . ASP A 1 205 ? 0.077 12.257 -11.747 1.00 85.12 205 ASP A O 1
ATOM 1619 N N . THR A 1 206 ? -0.765 13.314 -9.968 1.00 91.69 206 THR A N 1
ATOM 1620 C CA . THR A 1 206 ? 0.219 12.811 -8.999 1.00 91.69 206 THR A CA 1
ATOM 1621 C C . THR A 1 206 ? -0.467 11.995 -7.915 1.00 91.69 206 THR A C 1
ATOM 1623 O O . THR A 1 206 ? -1.620 12.248 -7.558 1.00 91.69 206 THR A O 1
ATOM 1626 N N . MET A 1 207 ? 0.264 11.031 -7.363 1.00 94.75 207 MET A N 1
ATOM 1627 C CA . MET A 1 207 ? -0.048 10.416 -6.083 1.00 94.75 207 MET A CA 1
ATOM 1628 C C . MET A 1 207 ? 0.922 10.959 -5.039 1.00 94.75 207 MET A C 1
ATOM 1630 O O . MET A 1 207 ? 2.137 10.790 -5.137 1.00 94.75 207 MET A O 1
ATOM 1634 N N . ASP A 1 208 ? 0.354 11.617 -4.042 1.00 95.88 208 ASP A N 1
ATOM 1635 C CA . ASP A 1 208 ? 1.026 12.046 -2.828 1.00 95.88 208 ASP A CA 1
ATOM 1636 C C . ASP A 1 208 ? 0.604 11.161 -1.659 1.00 95.88 208 ASP A C 1
ATOM 1638 O O . ASP A 1 208 ? -0.426 10.489 -1.712 1.00 95.88 208 ASP A O 1
ATOM 1642 N N . TYR A 1 209 ? 1.346 11.185 -0.561 1.00 96.00 209 TYR A N 1
ATOM 1643 C CA . TYR A 1 209 ? 0.911 10.543 0.667 1.00 96.00 209 TYR A CA 1
ATOM 1644 C C . TYR A 1 209 ? 1.324 11.327 1.903 1.00 96.00 209 TYR A C 1
ATOM 1646 O O . TYR A 1 209 ? 2.291 12.086 1.911 1.00 96.00 209 TYR A O 1
ATOM 1654 N N . ARG A 1 210 ? 0.585 11.096 2.986 1.00 95.38 210 ARG A N 1
ATOM 1655 C CA . ARG A 1 210 ? 0.950 11.550 4.327 1.00 95.38 210 ARG A CA 1
ATOM 1656 C C . ARG A 1 210 ? 0.975 10.358 5.263 1.00 95.38 210 ARG A C 1
ATOM 1658 O O . ARG A 1 210 ? -0.008 9.619 5.295 1.00 95.38 210 ARG A O 1
ATOM 1665 N N . THR A 1 211 ? 2.050 10.221 6.033 1.00 94.94 211 THR A N 1
ATOM 1666 C CA . THR A 1 211 ? 2.240 9.125 6.992 1.00 94.94 211 THR A CA 1
ATOM 1667 C C . THR A 1 211 ? 2.168 9.612 8.438 1.00 94.94 211 THR A C 1
ATOM 1669 O O . THR A 1 211 ? 2.648 10.699 8.761 1.00 94.94 211 THR A O 1
ATOM 1672 N N . TRP A 1 212 ? 1.551 8.821 9.315 1.00 94.44 212 TRP A N 1
ATOM 1673 C CA . TRP A 1 212 ? 1.449 9.067 10.757 1.00 94.44 212 TRP A CA 1
ATOM 1674 C C . TRP A 1 212 ? 1.259 7.746 11.529 1.00 94.44 212 TRP A C 1
ATOM 1676 O O . TRP A 1 212 ? 1.458 6.668 10.968 1.00 94.44 212 TRP A O 1
ATOM 1686 N N . ALA A 1 213 ? 0.872 7.840 12.807 1.00 93.56 213 ALA A N 1
ATOM 1687 C CA . ALA A 1 213 ? 0.562 6.713 13.690 1.00 93.56 213 ALA A CA 1
ATOM 1688 C C . ALA A 1 213 ? 1.736 5.738 13.849 1.00 93.56 213 ALA A C 1
ATOM 1690 O O . ALA A 1 213 ? 1.604 4.526 13.701 1.00 93.56 213 ALA A O 1
ATOM 1691 N N . PHE A 1 214 ? 2.906 6.300 14.136 1.00 92.25 214 PHE A N 1
ATOM 1692 C CA . PHE A 1 214 ? 4.161 5.574 14.165 1.00 92.25 214 PHE A CA 1
ATOM 1693 C C . PHE A 1 214 ? 4.442 4.919 15.523 1.00 92.25 214 PHE A C 1
ATOM 1695 O O . PHE A 1 214 ? 4.245 5.554 16.564 1.00 92.25 214 PHE A O 1
ATOM 1702 N N . THR A 1 215 ? 4.972 3.691 15.512 1.00 91.81 215 THR A N 1
ATOM 1703 C CA . THR A 1 215 ? 5.586 3.036 16.682 1.00 91.81 215 THR A CA 1
ATOM 1704 C C . THR A 1 215 ? 6.580 1.943 16.271 1.00 91.81 215 THR A C 1
ATOM 1706 O O . THR A 1 215 ? 6.302 1.161 15.362 1.00 91.81 215 THR A O 1
ATOM 1709 N N . GLN A 1 216 ? 7.716 1.870 16.974 1.00 90.88 216 GLN A N 1
ATOM 1710 C CA . GLN A 1 216 ? 8.757 0.840 16.806 1.00 90.88 216 GLN A CA 1
ATOM 1711 C C . GLN A 1 216 ? 8.531 -0.408 17.667 1.00 90.88 216 GLN A C 1
ATOM 1713 O O . GLN A 1 216 ? 9.296 -1.358 17.574 1.00 90.88 216 GLN A O 1
ATOM 1718 N N . ALA A 1 217 ? 7.515 -0.420 18.533 1.00 91.81 217 ALA A N 1
ATOM 1719 C CA . ALA A 1 217 ? 7.253 -1.590 19.364 1.00 91.81 217 ALA A CA 1
ATOM 1720 C C . ALA A 1 217 ? 6.881 -2.810 18.504 1.00 91.81 217 ALA A C 1
ATOM 1722 O O . ALA A 1 217 ? 6.208 -2.664 17.481 1.00 91.81 217 ALA A O 1
ATOM 1723 N N . ASP A 1 218 ? 7.251 -4.007 18.956 1.00 93.31 218 ASP A N 1
ATOM 1724 C CA . ASP A 1 218 ? 6.726 -5.259 18.408 1.00 93.31 218 ASP A CA 1
ATOM 1725 C C . ASP A 1 218 ? 5.203 -5.290 18.559 1.00 93.31 218 ASP A C 1
ATOM 1727 O O . ASP A 1 218 ? 4.673 -5.041 19.649 1.00 93.31 218 ASP A O 1
ATOM 1731 N N . ASN A 1 219 ? 4.486 -5.543 17.461 1.00 95.12 219 ASN A N 1
ATOM 1732 C CA . ASN A 1 219 ? 3.034 -5.424 17.454 1.00 95.12 219 ASN A CA 1
ATOM 1733 C C . ASN A 1 219 ? 2.343 -6.176 16.315 1.00 95.12 219 ASN A C 1
ATOM 1735 O O . ASN A 1 219 ? 2.968 -6.733 15.414 1.00 95.12 219 ASN A O 1
ATOM 1739 N N . PHE A 1 220 ? 1.015 -6.146 16.363 1.00 95.94 220 PHE A N 1
ATOM 1740 C CA . PHE A 1 220 ? 0.142 -6.440 15.236 1.00 95.94 220 PHE A CA 1
ATOM 1741 C C . PHE A 1 220 ? -0.914 -5.340 15.083 1.00 95.94 220 PHE A C 1
ATOM 1743 O O . PHE A 1 220 ? -1.318 -4.702 16.058 1.00 95.94 220 PHE A O 1
ATOM 1750 N N . ALA A 1 221 ? -1.393 -5.136 13.858 1.00 97.12 221 ALA A N 1
ATOM 1751 C CA . ALA A 1 221 ? -2.497 -4.227 13.569 1.00 97.12 221 ALA A CA 1
ATOM 1752 C C . ALA A 1 221 ? -3.850 -4.954 13.619 1.00 97.12 221 ALA A C 1
ATOM 1754 O O . ALA A 1 221 ? -4.017 -6.016 13.014 1.00 97.12 221 ALA A O 1
ATOM 1755 N N . ARG A 1 222 ? -4.843 -4.346 14.273 1.00 97.50 222 ARG A N 1
ATOM 1756 C CA . ARG A 1 222 ? -6.259 -4.703 14.139 1.00 97.50 222 ARG A CA 1
ATOM 1757 C C . ARG A 1 222 ? -6.974 -3.633 13.325 1.00 97.50 222 ARG A C 1
ATOM 1759 O O . ARG A 1 222 ? -6.828 -2.444 13.607 1.00 97.50 222 ARG A O 1
ATOM 1766 N N . LEU A 1 223 ? -7.731 -4.076 12.326 1.00 98.12 223 LEU A N 1
ATOM 1767 C CA . LEU A 1 223 ? -8.562 -3.226 11.481 1.00 98.12 223 LEU A CA 1
ATOM 1768 C C . LEU A 1 223 ? -10.031 -3.565 11.745 1.00 98.12 223 LEU A C 1
ATOM 1770 O O . LEU A 1 223 ? -10.457 -4.685 11.466 1.00 98.12 223 LEU A O 1
ATOM 1774 N N . ASP A 1 224 ? -10.789 -2.600 12.256 1.00 98.00 224 ASP A N 1
ATOM 1775 C CA . ASP A 1 224 ? -12.231 -2.715 12.472 1.00 98.00 224 ASP A CA 1
ATOM 1776 C C . ASP A 1 224 ? -12.966 -1.888 11.403 1.00 98.00 224 ASP A C 1
ATOM 1778 O O . ASP A 1 224 ? -12.680 -0.706 11.205 1.00 98.00 224 ASP A O 1
ATOM 1782 N N . LEU A 1 225 ? -13.889 -2.511 10.666 1.00 98.00 225 LEU A N 1
ATOM 1783 C CA . LEU A 1 225 ? -14.650 -1.862 9.592 1.00 98.00 225 LEU A CA 1
ATOM 1784 C C . LEU A 1 225 ? -16.073 -1.556 10.052 1.00 98.00 225 LEU A C 1
ATOM 1786 O O . LEU A 1 225 ? -16.776 -2.435 10.551 1.00 98.00 225 LEU A O 1
ATOM 1790 N N . HIS A 1 226 ? -16.513 -0.325 9.810 1.00 97.69 226 HIS A N 1
ATOM 1791 C CA . HIS A 1 226 ? -17.829 0.186 10.179 1.00 97.69 226 HIS A CA 1
ATOM 1792 C C . HIS A 1 226 ? -18.572 0.669 8.923 1.00 97.69 226 HIS A C 1
ATOM 1794 O O . HIS A 1 226 ? -18.422 1.833 8.537 1.00 97.69 226 HIS A O 1
ATOM 1800 N N . PRO A 1 227 ? -19.369 -0.202 8.272 1.00 96.56 227 PRO A N 1
ATOM 1801 C CA . PRO A 1 227 ? -20.115 0.156 7.063 1.00 96.56 227 PRO A CA 1
ATOM 1802 C C . PRO A 1 227 ? -21.068 1.341 7.269 1.00 96.56 227 PRO A C 1
ATOM 1804 O O . PRO A 1 227 ? -21.095 2.253 6.448 1.00 96.56 227 PRO A O 1
ATOM 1807 N N . ASP A 1 228 ? -21.762 1.394 8.412 1.00 96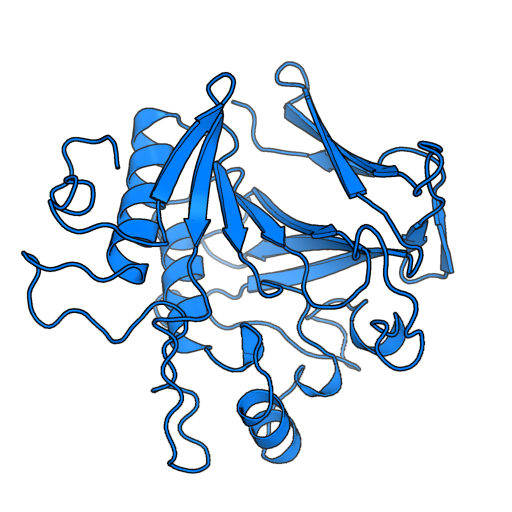.94 228 ASP A N 1
ATOM 1808 C CA . ASP A 1 228 ? -22.766 2.429 8.720 1.00 96.94 228 ASP A CA 1
ATOM 1809 C C . ASP A 1 228 ? -22.204 3.860 8.708 1.00 96.94 228 ASP A C 1
ATOM 1811 O O . ASP A 1 228 ? -22.922 4.822 8.434 1.00 96.94 228 ASP A O 1
ATOM 1815 N N . THR A 1 229 ? -20.914 4.014 9.013 1.00 97.69 229 THR A N 1
ATOM 1816 C CA . THR A 1 229 ? -20.211 5.307 9.045 1.00 97.69 229 THR A CA 1
ATOM 1817 C C . THR A 1 229 ? -19.160 5.436 7.946 1.00 97.69 229 THR A C 1
ATOM 1819 O O . THR A 1 229 ? -18.451 6.443 7.880 1.00 97.69 229 THR A O 1
ATOM 1822 N N . ALA A 1 230 ? -19.053 4.427 7.081 1.00 98.06 230 ALA A N 1
ATOM 1823 C CA . ALA A 1 230 ? -17.999 4.288 6.093 1.00 98.06 230 ALA A CA 1
ATOM 1824 C C . ALA A 1 230 ? -16.591 4.506 6.687 1.00 98.06 230 ALA A C 1
ATOM 1826 O O . ALA A 1 230 ? -15.780 5.259 6.148 1.00 98.06 230 ALA A O 1
ATOM 1827 N N . GLU A 1 231 ? -16.302 3.883 7.828 1.00 98.31 231 GLU A N 1
ATOM 1828 C CA . GLU A 1 231 ? -15.064 4.102 8.584 1.00 98.31 231 GLU A CA 1
ATOM 1829 C C . GLU A 1 231 ? -14.256 2.811 8.738 1.00 98.31 231 GLU A C 1
ATOM 1831 O O . GLU A 1 231 ? -14.812 1.732 8.928 1.00 98.31 231 GLU A O 1
ATOM 1836 N N . MET A 1 232 ? -12.930 2.939 8.698 1.00 98.50 232 MET A N 1
ATOM 1837 C CA . MET A 1 232 ? -11.989 1.913 9.138 1.00 98.50 232 MET A CA 1
ATOM 1838 C C . MET A 1 232 ? -11.218 2.425 10.350 1.00 98.50 232 MET A C 1
ATOM 1840 O O . MET A 1 232 ? -10.583 3.475 10.273 1.00 98.50 232 MET A O 1
ATOM 1844 N N . GLN A 1 233 ? -11.253 1.689 11.454 1.00 98.38 233 GLN A N 1
ATOM 1845 C CA . GLN A 1 233 ? -10.432 1.961 12.628 1.00 98.38 233 GLN A CA 1
ATOM 1846 C C . GLN A 1 233 ? -9.192 1.080 12.604 1.00 98.38 233 GLN A C 1
ATOM 1848 O O . GLN A 1 233 ? -9.285 -0.115 12.333 1.00 98.38 233 GLN A O 1
ATOM 1853 N N . VAL A 1 234 ? -8.036 1.670 12.889 1.00 98.38 234 VAL A N 1
ATOM 1854 C CA . VAL A 1 234 ? -6.754 0.965 12.948 1.00 98.38 234 VAL A CA 1
ATOM 1855 C C . VAL A 1 234 ? -6.153 1.148 14.333 1.00 98.38 234 VAL A C 1
ATOM 1857 O O . VAL A 1 234 ? -5.933 2.275 14.771 1.00 98.38 234 VAL A O 1
ATOM 1860 N N . GLN A 1 235 ? -5.863 0.042 15.013 1.00 97.81 235 GLN A N 1
ATOM 1861 C CA . GLN A 1 235 ? -5.195 0.037 16.312 1.00 97.81 235 GLN A CA 1
ATOM 1862 C C . GLN A 1 235 ? -4.041 -0.961 16.292 1.00 97.81 235 GLN A C 1
ATOM 1864 O O . GLN A 1 235 ? -4.213 -2.109 15.880 1.00 97.81 235 GLN A O 1
ATOM 1869 N N . PHE A 1 236 ? -2.873 -0.535 16.764 1.00 97.44 236 PHE A N 1
ATOM 1870 C CA . PHE A 1 236 ? -1.741 -1.432 16.980 1.00 97.44 236 PHE A CA 1
ATOM 1871 C C . PHE A 1 236 ? -1.773 -1.968 18.407 1.00 97.44 236 PHE A C 1
ATOM 1873 O O . PHE A 1 236 ? -2.056 -1.216 19.344 1.00 97.44 236 PHE A O 1
ATOM 1880 N N . TYR A 1 237 ? -1.484 -3.255 18.552 1.00 96.94 237 TYR A N 1
ATOM 1881 C CA . TYR A 1 237 ? -1.506 -3.981 19.816 1.00 96.94 237 TYR A CA 1
ATOM 1882 C C . TYR A 1 237 ? -0.148 -4.614 20.085 1.00 96.94 237 TYR A C 1
ATOM 1884 O O . TYR A 1 237 ? 0.422 -5.248 19.195 1.00 96.94 237 TYR A O 1
ATOM 1892 N N . GLY A 1 238 ? 0.353 -4.439 21.305 1.00 95.00 238 GLY A N 1
ATOM 1893 C CA . GLY A 1 238 ? 1.605 -5.034 21.752 1.00 95.00 238 GLY A CA 1
ATOM 1894 C C . GLY A 1 238 ? 1.519 -6.554 21.862 1.00 95.00 238 GLY A C 1
ATOM 1895 O O . GLY A 1 238 ? 0.461 -7.169 21.707 1.00 95.00 238 GLY A O 1
ATOM 1896 N N . THR A 1 239 ? 2.653 -7.180 22.166 1.00 90.56 239 THR A N 1
ATOM 1897 C CA . THR A 1 239 ? 2.744 -8.635 22.387 1.00 90.56 239 THR A CA 1
ATOM 1898 C C . THR A 1 239 ? 1.963 -9.115 23.614 1.00 90.56 239 THR A C 1
ATOM 1900 O O . THR A 1 239 ? 1.624 -10.294 23.706 1.00 90.56 239 THR A O 1
ATOM 1903 N N . ASP A 1 240 ? 1.643 -8.205 24.530 1.00 92.62 240 ASP A N 1
ATOM 1904 C CA . ASP A 1 240 ? 0.765 -8.398 25.685 1.00 92.62 240 ASP A CA 1
ATOM 1905 C C . ASP A 1 240 ? -0.731 -8.257 25.351 1.00 92.62 240 ASP A C 1
ATOM 1907 O O . ASP A 1 240 ? -1.577 -8.574 26.186 1.00 92.62 240 ASP A O 1
ATOM 1911 N N . GLY A 1 241 ? -1.067 -7.838 24.127 1.00 92.88 241 GLY A N 1
ATOM 1912 C CA . GLY A 1 241 ? -2.437 -7.590 23.690 1.00 92.88 241 GLY A CA 1
ATOM 1913 C C . GLY A 1 241 ? -2.989 -6.229 24.113 1.00 92.88 241 GLY A C 1
ATOM 1914 O O . GLY A 1 241 ? -4.176 -5.981 23.898 1.00 92.88 241 GLY A O 1
ATOM 1915 N N . GLU A 1 242 ? -2.159 -5.342 24.667 1.00 95.75 242 GLU A N 1
ATOM 1916 C CA . GLU A 1 242 ? -2.576 -3.996 25.055 1.00 95.75 242 GLU A CA 1
ATOM 1917 C C . GLU A 1 242 ? -2.458 -3.005 23.882 1.00 95.75 242 GLU A C 1
ATOM 1919 O O . GLU A 1 242 ? -1.554 -3.128 23.045 1.00 95.75 242 GLU A O 1
ATOM 1924 N N . PRO A 1 243 ? -3.366 -2.013 23.773 1.00 96.44 243 PRO A N 1
ATOM 1925 C CA . PRO A 1 243 ? -3.260 -0.959 22.772 1.00 96.44 243 PRO A CA 1
ATOM 1926 C C . PRO A 1 243 ? -1.955 -0.175 22.919 1.00 96.44 243 PRO A C 1
ATOM 1928 O O . PRO A 1 243 ? -1.601 0.294 24.001 1.00 96.44 243 PRO A O 1
ATOM 1931 N N . LEU A 1 244 ? -1.260 0.026 21.804 1.00 95.75 244 LEU A N 1
ATOM 1932 C CA . LEU A 1 244 ? -0.055 0.840 21.768 1.00 95.75 244 LEU A CA 1
ATOM 1933 C C . LEU A 1 244 ? -0.371 2.309 21.518 1.00 95.75 244 LEU A C 1
ATOM 1935 O O . LEU A 1 244 ? -1.218 2.661 20.694 1.00 95.75 244 LEU A O 1
ATOM 1939 N N . VAL A 1 245 ? 0.412 3.162 22.175 1.00 93.88 245 VAL A N 1
ATOM 1940 C CA . VAL A 1 245 ? 0.475 4.588 21.867 1.00 93.88 245 VAL A CA 1
ATOM 1941 C C . VAL A 1 245 ? 1.242 4.777 20.565 1.00 93.88 245 VAL A C 1
ATOM 1943 O O . VAL A 1 245 ? 2.353 4.267 20.399 1.00 93.88 245 VAL A O 1
ATOM 1946 N N . THR A 1 246 ? 0.667 5.553 19.658 1.00 93.12 246 THR A N 1
ATOM 1947 C CA . THR A 1 246 ? 1.313 5.945 18.406 1.00 93.12 246 THR A CA 1
ATOM 1948 C C . THR A 1 246 ? 1.686 7.419 18.421 1.00 93.12 246 THR A C 1
ATOM 1950 O O . THR A 1 246 ? 1.136 8.210 19.189 1.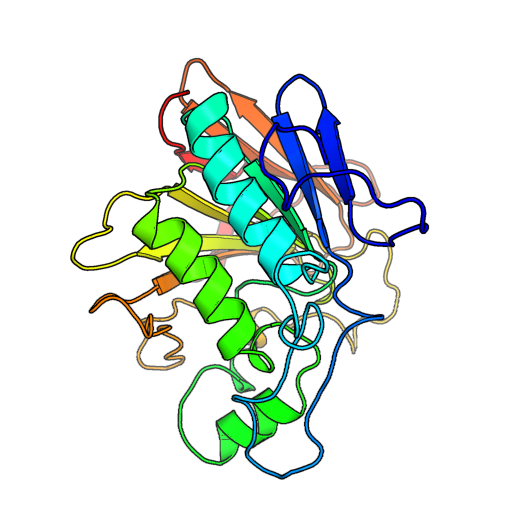00 93.12 246 THR A O 1
ATOM 1953 N N . ARG A 1 247 ? 2.644 7.799 17.574 1.00 88.88 247 ARG A N 1
ATOM 1954 C CA . ARG A 1 247 ? 3.074 9.191 17.398 1.00 88.88 247 ARG A CA 1
ATOM 1955 C C . ARG A 1 247 ? 2.662 9.733 16.038 1.00 88.88 247 ARG A C 1
ATOM 1957 O O . ARG A 1 247 ? 2.662 9.016 15.034 1.00 88.88 247 ARG A O 1
ATOM 1964 N N . LYS A 1 248 ? 2.350 11.023 15.992 1.00 81.69 248 LYS A N 1
ATOM 1965 C CA . LYS A 1 248 ? 2.193 11.794 14.756 1.00 81.69 248 LYS A CA 1
ATOM 1966 C C . LYS A 1 248 ? 3.491 12.530 14.434 1.00 81.69 248 LYS A C 1
ATOM 1968 O O . LYS A 1 248 ? 4.427 12.559 15.223 1.00 81.69 248 LYS A O 1
ATOM 1973 N N . GLN A 1 249 ? 3.534 13.135 13.251 1.00 73.12 249 GLN A N 1
ATOM 1974 C CA . GLN A 1 249 ? 4.708 13.856 12.754 1.00 73.12 249 GLN A CA 1
ATOM 1975 C C . GLN A 1 249 ? 5.083 15.089 13.603 1.00 73.12 249 GLN A C 1
ATOM 1977 O O . GLN A 1 249 ? 6.218 15.542 13.548 1.00 73.12 249 GLN A O 1
ATOM 1982 N N . ASP A 1 250 ? 4.141 15.636 14.373 1.00 79.69 250 ASP A N 1
ATOM 1983 C CA . ASP A 1 250 ? 4.341 16.754 15.307 1.00 79.69 250 ASP A CA 1
ATOM 1984 C C . ASP A 1 250 ? 4.652 16.288 16.743 1.00 79.69 250 ASP A C 1
ATOM 1986 O O . ASP A 1 250 ? 4.469 17.049 17.691 1.00 79.69 250 ASP A O 1
ATOM 1990 N N . ASP A 1 251 ? 5.064 15.026 16.903 1.00 78.00 251 ASP A N 1
ATOM 1991 C CA . ASP A 1 251 ? 5.297 14.333 18.176 1.00 78.00 251 ASP A CA 1
ATOM 1992 C C . ASP A 1 251 ? 4.075 14.202 19.096 1.00 78.00 251 ASP A C 1
ATOM 1994 O O . ASP A 1 251 ? 4.188 13.646 20.196 1.00 78.00 251 ASP A O 1
ATOM 1998 N N . SER A 1 252 ? 2.886 14.634 18.659 1.00 85.50 252 SER A N 1
ATOM 1999 C CA . SER A 1 252 ? 1.666 14.362 19.410 1.00 85.50 252 SER A CA 1
ATOM 2000 C C . SER A 1 252 ? 1.401 12.859 19.467 1.00 85.50 252 SER A C 1
ATOM 2002 O O . SER A 1 252 ? 1.623 12.116 18.506 1.00 85.50 252 SER A O 1
ATOM 2004 N N . VAL A 1 253 ? 0.942 12.407 20.629 1.00 89.94 253 VAL A N 1
ATOM 2005 C CA . VAL A 1 253 ? 0.642 11.001 20.890 1.00 89.94 253 VAL A CA 1
ATOM 2006 C C . VAL A 1 253 ? -0.846 10.722 20.705 1.00 89.94 253 VAL A C 1
ATOM 2008 O O . VAL A 1 253 ? -1.681 11.596 20.946 1.00 89.94 253 VAL A O 1
ATOM 2011 N N . ASN A 1 254 ? -1.175 9.504 20.288 1.00 89.69 254 ASN A N 1
ATOM 2012 C CA . ASN A 1 254 ? -2.540 9.001 20.226 1.00 89.69 254 ASN A CA 1
ATOM 2013 C C . ASN A 1 254 ? -2.606 7.606 20.860 1.00 89.69 254 ASN A C 1
ATOM 2015 O O . ASN A 1 254 ? -1.857 6.712 20.466 1.00 89.69 254 ASN A O 1
ATOM 2019 N N . ASP A 1 255 ? -3.486 7.447 21.845 1.00 90.12 255 ASP A N 1
ATOM 2020 C CA . ASP A 1 255 ? -3.772 6.191 22.546 1.00 90.12 255 ASP A CA 1
ATOM 2021 C C . ASP A 1 255 ? -5.119 5.570 22.128 1.00 90.12 255 ASP A C 1
ATOM 2023 O O . ASP A 1 255 ? -5.519 4.537 22.662 1.00 90.12 255 ASP A O 1
ATOM 2027 N N . GLN A 1 256 ? -5.813 6.193 21.170 1.00 93.75 256 GLN A N 1
ATOM 2028 C CA . GLN A 1 256 ? -7.062 5.714 20.588 1.00 93.75 256 GLN A CA 1
ATOM 2029 C C . GLN A 1 256 ? -6.843 5.163 19.173 1.00 93.75 256 GLN A C 1
ATOM 2031 O O . GLN A 1 256 ? -5.907 5.594 18.485 1.00 93.75 256 GLN A O 1
ATOM 2036 N N . PRO A 1 257 ? -7.759 4.308 18.678 1.00 96.19 257 PRO A N 1
ATOM 2037 C CA . PRO A 1 257 ? -7.726 3.847 17.299 1.00 96.19 257 PRO A CA 1
ATOM 2038 C C . PRO A 1 257 ? -7.732 5.008 16.301 1.00 96.19 257 PRO A C 1
ATOM 2040 O O . PRO A 1 257 ? -8.481 5.982 16.432 1.00 96.19 257 PRO A O 1
ATOM 2043 N N . GLU A 1 258 ? -6.918 4.886 15.260 1.00 97.31 258 GLU A N 1
ATOM 2044 C CA 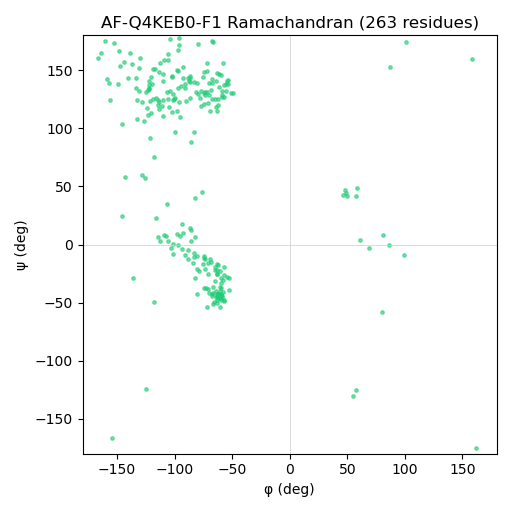. GLU A 1 258 ? -6.879 5.826 14.147 1.00 97.31 258 GLU A CA 1
ATOM 2045 C C . GLU A 1 258 ? -8.101 5.610 13.256 1.00 97.31 258 GLU A C 1
ATOM 2047 O O . GLU A 1 258 ? -8.315 4.520 12.727 1.00 97.31 258 GLU A O 1
ATOM 2052 N N . ARG A 1 259 ? -8.918 6.653 13.090 1.00 97.50 259 ARG A N 1
ATOM 2053 C CA . ARG A 1 259 ? -10.190 6.590 12.358 1.00 97.50 259 ARG A CA 1
ATOM 2054 C C . ARG A 1 259 ? -9.998 7.094 10.933 1.00 97.50 259 ARG A C 1
ATOM 2056 O O . ARG A 1 259 ? -9.688 8.266 10.710 1.00 97.50 259 ARG A O 1
ATOM 2063 N N . LEU A 1 260 ? -10.173 6.209 9.960 1.00 98.06 260 LEU A N 1
ATOM 2064 C CA . LEU A 1 260 ? -9.915 6.455 8.546 1.00 98.06 260 LEU A CA 1
ATOM 2065 C C . LEU A 1 260 ? -11.232 6.477 7.771 1.00 98.06 260 LEU A C 1
ATOM 2067 O O . LEU A 1 260 ? -11.959 5.488 7.724 1.00 98.06 260 LEU A O 1
ATOM 2071 N N . GLN A 1 261 ? -11.529 7.612 7.139 1.00 98.25 261 GLN A N 1
ATOM 2072 C CA . GLN A 1 261 ? -12.743 7.764 6.344 1.00 98.25 261 GLN A CA 1
ATOM 2073 C C . GLN A 1 261 ? -12.609 7.081 4.982 1.00 98.25 261 GLN A C 1
ATOM 2075 O O . GLN A 1 261 ? -11.818 7.502 4.136 1.00 98.25 261 GLN A O 1
ATOM 2080 N N . LEU A 1 262 ? -13.472 6.114 4.731 1.00 98.50 262 LEU A N 1
ATOM 2081 C CA . LEU A 1 262 ? -13.625 5.440 3.452 1.00 98.50 262 LEU A CA 1
ATOM 2082 C C . LEU A 1 262 ? -14.778 6.065 2.648 1.00 98.50 262 LEU A C 1
ATOM 2084 O O . LEU A 1 262 ? -15.564 6.867 3.165 1.00 98.50 262 LEU A O 1
ATOM 2088 N N . MET A 1 263 ? -14.871 5.723 1.364 1.00 98.12 263 MET A N 1
ATOM 2089 C CA . MET A 1 263 ? -16.072 5.975 0.569 1.00 98.12 263 MET A CA 1
ATOM 2090 C C . MET A 1 263 ? -17.196 5.061 1.049 1.00 98.12 263 MET A C 1
ATOM 2092 O O . MET A 1 263 ? -16.910 3.889 1.264 1.00 98.12 263 MET A O 1
ATOM 2096 N N . PRO A 1 264 ? -18.449 5.528 1.168 1.00 98.06 264 PRO A N 1
ATOM 2097 C CA . PRO A 1 264 ? -19.573 4.666 1.534 1.00 98.06 264 PRO A CA 1
ATOM 2098 C C . PRO A 1 264 ? -19.699 3.443 0.621 1.00 98.06 264 PRO A C 1
ATOM 2100 O O . PRO A 1 264 ? -19.542 3.585 -0.598 1.00 98.06 264 PRO A O 1
ATOM 2103 N N . TRP A 1 265 ? -19.974 2.277 1.215 1.00 96.06 265 TRP A N 1
ATOM 2104 C CA . TRP A 1 265 ? -20.113 0.984 0.540 1.00 96.06 265 TRP A CA 1
ATOM 2105 C C . TRP A 1 265 ? -21.279 0.172 1.095 1.00 96.06 265 TRP A C 1
ATOM 2107 O O . TRP A 1 265 ? -21.594 0.341 2.293 1.00 96.06 265 TRP A O 1
#

InterPro domains:
  IPR018946 PhoD-like phosphatase, metallophosphatase domain [PF09423] (25-154)
  IPR029052 Metallo-dependent phosphatase-like [SSF56300] (10-242)
  IPR038607 PhoD-like superfamily [G3DSA:3.60.21.70] (2-262)

Foldseek 3Di:
DDDPDLLQDDDPDDDPWDWDDDPNEIETEADQDPQWDADPDQLVLAQTDRQHGQDPDPNDGTRLSSLLVCLLVCCVPVNQRAHEYEDAAFLDDAFLQCQDDDDRNSVVLSVDSHCSSRLNSNLSNVVSCQVSVRWNYEYEYEPQQKWKKKWKAKDDPRGPHTYIYTYAGALDDPPCVRHRDCVGGQAWCVDPSRPRWRQRPPDRMIIIMGMWFIDNANWDWDWDADLVQQKIWIFTAHNVRQTDWGAGPVRDIDRGTDIGHTDHD

Solvent-accessible surface area (backbone atoms only — not comparable to full-atom values): 14068 Å² total; per-residue (Å²): 78,88,61,93,50,81,59,24,58,75,66,95,63,94,66,84,44,53,51,53,71,58,97,86,34,44,38,39,40,51,41,59,66,88,45,44,42,73,56,88,54,90,89,42,43,70,69,12,17,39,41,32,65,83,55,91,43,86,94,55,60,30,57,53,50,31,51,46,48,46,51,48,48,47,32,73,75,52,43,32,44,54,35,37,40,38,33,61,43,37,80,53,63,58,46,45,71,42,28,51,80,56,75,70,18,52,54,39,15,71,70,43,89,37,46,71,25,13,51,46,49,50,34,56,52,53,45,44,34,49,77,64,61,36,33,24,37,34,38,39,23,35,73,48,32,25,24,31,38,26,42,46,42,45,35,74,96,42,54,83,49,28,36,37,27,42,30,24,19,38,66,73,71,97,56,76,92,67,45,45,52,59,88,40,41,58,45,40,16,80,37,90,91,39,36,48,61,38,73,38,88,92,49,101,30,38,41,33,40,42,35,31,53,33,39,65,59,43,17,46,70,47,77,48,79,37,60,96,73,17,32,36,35,42,39,45,24,34,81,86,67,44,78,47,67,22,28,38,87,83,69,49,74,41,79,65,64,48,80,41,79,43,54,72,88

Sequence (265 aa):
MSGNDQYLEHRSVKQLFYDFSCSNYPFFVLDTRTQRFVDDAPGALQDNHLLGRPSLHPAEPGQLDCLCAWLRYMQEDRGNTPKFVVTSSVFVPNGVDTAGEGPRYERRKNQSDSWSAFPSTRSTVLETIALYQVQNVVFLSGDIHCSNISRLQFSGGVQGIKAYAVTSSAFYWPFPFADGDPAGYVHDSRAPQTPDSFALKNVPDTMDYRTWAFTQADNFARLDLHPDTAEMQVQFYGTDGEPLVTRKQDDSVNDQPERLQLMPW

Secondary structure (DSSP, 8-state):
--SSSGGGPPPSS--S-EEEEETTEEEEE---SSS-B--SSTT-GGG-BTT-SPPSSTTS--HHHHHHHHHHHHHHHHTT--EEEEESS-SSPPPTTTSS-SHHHHHHHHH-SSGGG-HHHHHHHHHHHHHTT--SEEEEE-SSSSEEEEEEEE-GGGTT--EEEEE---SS---GGGSPPHHHH--BTT-TTS---EE-SSSS-EEEEEEEEEE-SSEEEEEEEEGGGTEEEEEEEETTSPBPPEE-TTS-EE-S-EEEEPPP-

pLDDT: mean 90.38, std 9.37, range [47.09, 98.81]

Nearest PDB structures (foldseek):
  2yeq-assembly1_A  TM=5.822E-01  e=4.682E-08  Bacillus subtilis
  7quj-assembly1_D  TM=3.666E-01  e=2.307E+00  Nepeta sibirica
  3a0o-assembly1_A  TM=3.008E-01  e=1.189E+00  Agrobacterium fabrum str. C58
  9fmt-assembly1_C  TM=2.272E-01  e=1.054E+00  Escherichia coli

Mean predicted aligned error: 5.03 Å

Radius of gyration: 17.94 Å; Cα contacts (8 Å, |Δi|>4): 600; chains: 1; bounding box: 46×46×50 Å